Protein AF-A0A3D1TWM3-F1 (afdb_monomer_lite)

Sequence (270 aa):
NGNLTFADKCSVNGSAWVASSATLGSGLIAHDLTAGSVSPNPPGTHVGGTYTQGGSLPVVPQWTDLAYTPTDWLDSTGYPFEVKPLAGCALPNGTLGGTVLGKPVIMNALACTGGPTVTNNTTVKLTSDVVIFAQQFNWDVNSLVFQSATTAEHRVWFITPDYVADHTPSCQSTLASPNTQGNFTINNGFAIDAKISAFLYTPCAFDGKNGFTWHGQIYSGQYSYVENNPSFTFVPMGVAGADLGTGLSTSPIPYPKPGAVVSIRDLSGP

pLDDT: mean 85.2, std 16.83, range [31.64, 98.5]

Secondary structure (DSSP, 8-state):
---EE-SSS-EESS-EEEEEEEE-TT-EESS-EEEEEEESSS-GGGBSS-EEET-----PPPP------GGG-B-TTSPBPEEEE-GGGB--SEEES-SSTT--EEEEETT-TT--B--TTEEEEESS-EEEEES-EEE-SSEEEEEESSSS-EEEEEE----S-SSS------TTSTT----EEE-SEEEE-TTEEEEEEESS-EEE-SS-EEEEEEEESS--EE-SS-EEEE----BTTEETTTTEEPS--SS-PPPP----------

Foldseek 3Di:
DAEAADPEAAEAAAEDEGEAEYEQHNYAYCEEYEHCYYPPVVCPRRYNYYYHHPDDGQDFFQFAQFDPDQQLAAALVRHTAAEDEPPPLEADLEEDADPDQQGEYEHEAQVVLVHRDYEAPGEYAYRYEYEYEYLEAAAPHQAYEYYHPDLAAYEYEYDHGRPDRPSALDQQCDPVDPSHHDEHADAHHYEYDPSYAYEYDHSAEAEAEYEYEHEYDYDYRDDYDYYHHYHYHYDFWADGQAQSQHNDGDDRDNHIDGRPPSDDPDDDDD

Structure (mmCIF, N/CA/C/O backbone):
data_AF-A0A3D1TWM3-F1
#
_entry.id   AF-A0A3D1TWM3-F1
#
loop_
_atom_site.group_PDB
_atom_site.id
_atom_site.type_symbol
_atom_site.label_atom_id
_atom_site.label_alt_id
_atom_site.label_comp_id
_atom_site.label_asym_id
_atom_site.label_entity_id
_atom_site.label_seq_id
_atom_site.pdbx_PDB_ins_code
_atom_site.Cartn_x
_atom_site.Cartn_y
_atom_site.Cartn_z
_atom_site.occupancy
_atom_site.B_iso_or_equiv
_atom_site.auth_seq_id
_atom_site.auth_comp_id
_atom_site.auth_asym_id
_atom_site.auth_atom_id
_atom_site.pdbx_PDB_model_num
ATOM 1 N N . ASN A 1 1 ? 2.085 0.346 19.659 1.00 56.56 1 ASN A N 1
ATOM 2 C CA . ASN A 1 1 ? 0.870 0.557 20.484 1.00 56.56 1 ASN A CA 1
ATOM 3 C C . ASN A 1 1 ? 0.050 1.696 19.902 1.00 56.56 1 ASN A C 1
ATOM 5 O O . ASN A 1 1 ? 0.386 2.846 20.136 1.00 56.56 1 ASN A O 1
ATOM 9 N N . GLY A 1 2 ? -0.947 1.378 19.073 1.00 74.12 2 GLY A N 1
ATOM 10 C CA . GLY A 1 2 ? -1.746 2.372 18.346 1.00 74.12 2 GLY A CA 1
ATOM 11 C C . GLY A 1 2 ? -2.999 2.813 19.105 1.00 74.12 2 GLY A C 1
ATOM 12 O O . GLY A 1 2 ? -3.619 2.004 19.802 1.00 74.12 2 GLY A O 1
ATOM 13 N N . ASN A 1 3 ? -3.359 4.086 18.936 1.00 87.62 3 ASN A N 1
ATOM 14 C CA . ASN A 1 3 ? -4.654 4.649 19.316 1.00 87.62 3 ASN A CA 1
ATOM 15 C C . ASN A 1 3 ? -5.523 4.796 18.058 1.00 87.62 3 ASN A C 1
ATOM 17 O O . ASN A 1 3 ? -4.995 5.023 16.970 1.00 87.62 3 ASN A O 1
ATOM 21 N N . LEU A 1 4 ? -6.840 4.721 18.222 1.00 89.12 4 LEU A N 1
ATOM 22 C CA . LEU A 1 4 ? -7.821 5.087 17.203 1.00 89.12 4 LEU A CA 1
ATOM 23 C C . LEU A 1 4 ? -8.518 6.369 17.649 1.00 89.12 4 LEU A C 1
ATOM 25 O O . LEU A 1 4 ? -9.044 6.422 18.758 1.00 89.12 4 LEU A O 1
ATOM 29 N N . THR A 1 5 ? -8.573 7.372 16.779 1.00 91.25 5 THR A N 1
ATOM 30 C CA . THR A 1 5 ? -9.291 8.619 17.053 1.00 91.25 5 THR A CA 1
ATOM 31 C C . THR A 1 5 ? -10.167 8.973 15.866 1.00 91.25 5 THR A C 1
ATOM 33 O O . THR A 1 5 ? -9.670 9.181 14.763 1.00 91.25 5 THR A O 1
ATOM 36 N N . PHE A 1 6 ? -11.469 9.085 16.101 1.00 90.00 6 PHE A N 1
ATOM 37 C CA . PHE A 1 6 ? -12.392 9.717 15.171 1.00 90.00 6 PHE A CA 1
ATOM 38 C C . PHE A 1 6 ? -12.473 11.206 15.504 1.00 90.00 6 PHE A C 1
ATOM 40 O O . PHE A 1 6 ? -12.972 11.591 16.560 1.00 90.00 6 PHE A O 1
ATOM 47 N N . ALA A 1 7 ? -11.940 12.042 14.610 1.00 78.81 7 ALA A N 1
ATOM 48 C CA . ALA A 1 7 ? -11.967 13.495 14.770 1.00 78.81 7 ALA A CA 1
ATOM 49 C C . ALA A 1 7 ? -13.356 14.102 14.481 1.00 78.81 7 ALA A C 1
ATOM 51 O O . ALA A 1 7 ? -13.693 15.145 15.033 1.00 78.81 7 ALA A O 1
ATOM 52 N N . ASP A 1 8 ? -14.161 13.441 13.643 1.00 76.88 8 ASP A N 1
ATOM 53 C CA . ASP A 1 8 ? -15.529 13.838 13.282 1.00 76.88 8 ASP A CA 1
ATOM 54 C C . ASP A 1 8 ? -16.368 12.578 12.943 1.00 76.88 8 ASP A C 1
ATOM 56 O O . ASP A 1 8 ? -16.096 11.496 13.471 1.00 76.88 8 ASP A O 1
ATOM 60 N N . LYS A 1 9 ? -17.372 12.689 12.059 1.00 78.00 9 LYS A N 1
ATOM 61 C CA . LYS A 1 9 ? -18.259 11.613 11.581 1.00 78.00 9 LYS A CA 1
ATOM 62 C C . LYS A 1 9 ? -17.525 10.574 10.720 1.00 78.00 9 LYS A C 1
ATOM 64 O O . LYS A 1 9 ? -17.767 10.455 9.522 1.00 78.00 9 LYS A O 1
ATOM 69 N N . CYS A 1 10 ? -16.629 9.811 11.332 1.00 81.00 10 CYS A N 1
ATOM 70 C CA . CYS A 1 10 ? -16.013 8.638 10.722 1.00 81.00 10 CYS A CA 1
ATOM 71 C C . CYS A 1 10 ? -16.841 7.389 11.044 1.00 81.00 10 CYS A C 1
ATOM 73 O O . CYS A 1 10 ? -17.256 7.196 12.187 1.00 81.00 10 CYS A O 1
ATOM 75 N N . SER A 1 11 ? -17.077 6.530 10.054 1.00 85.12 11 SER A N 1
ATOM 76 C CA . SER A 1 11 ? -17.757 5.252 10.264 1.00 85.12 11 SER A CA 1
ATOM 77 C C . SER A 1 11 ? -16.886 4.092 9.806 1.00 85.12 11 SER A C 1
ATOM 79 O O . SER A 1 11 ? -16.513 4.015 8.635 1.00 85.12 11 SER A O 1
ATOM 81 N N . VAL A 1 12 ? -16.623 3.152 10.707 1.00 86.31 12 VAL A N 1
ATOM 82 C CA . VAL A 1 12 ? -16.051 1.846 10.382 1.00 86.31 12 VAL A CA 1
ATOM 83 C C . VAL A 1 12 ? -17.211 0.884 10.167 1.00 86.31 12 VAL A C 1
ATOM 85 O O . VAL A 1 12 ? -17.928 0.551 11.104 1.00 86.31 12 VAL A O 1
ATOM 88 N N . ASN A 1 13 ? -17.400 0.433 8.926 1.00 84.94 13 ASN A N 1
ATOM 89 C CA . ASN A 1 13 ? -18.467 -0.514 8.582 1.00 84.94 13 ASN A CA 1
ATOM 90 C C . ASN A 1 13 ? -18.177 -1.955 9.057 1.00 84.94 13 ASN A C 1
ATOM 92 O O . ASN A 1 13 ? -19.006 -2.834 8.887 1.00 84.94 13 ASN A O 1
ATOM 96 N N . GLY A 1 14 ? -16.985 -2.205 9.607 1.00 84.81 14 GLY A N 1
ATOM 97 C CA . GLY A 1 14 ? -16.540 -3.488 10.154 1.00 84.81 14 GLY A CA 1
ATOM 98 C C . GLY A 1 14 ? -16.375 -3.462 11.677 1.00 84.81 14 GLY A C 1
ATOM 99 O O . GLY A 1 14 ? -16.897 -2.580 12.362 1.00 84.81 14 GLY A O 1
ATOM 100 N N . SER A 1 15 ? -15.604 -4.420 12.191 1.00 87.31 15 SER A N 1
ATOM 101 C CA . SER A 1 15 ? -15.083 -4.409 13.564 1.00 87.31 15 SER A CA 1
ATOM 102 C C . SER A 1 15 ? -13.728 -3.692 13.631 1.00 87.31 15 SER A C 1
ATOM 104 O O . SER A 1 15 ? -13.019 -3.597 12.627 1.00 87.31 15 SER A O 1
ATOM 106 N N . ALA A 1 16 ? -13.342 -3.216 14.815 1.00 87.62 16 ALA A N 1
ATOM 107 C CA . ALA A 1 16 ? -12.046 -2.581 15.053 1.00 87.62 16 ALA A CA 1
ATOM 108 C C . ALA A 1 16 ? -11.324 -3.167 16.277 1.00 87.62 16 ALA A C 1
ATOM 110 O O . ALA A 1 16 ? -11.935 -3.458 17.307 1.00 87.62 16 ALA A O 1
ATOM 111 N N . TRP A 1 17 ? -9.996 -3.269 16.182 1.00 88.62 17 TRP A N 1
ATOM 112 C CA . TRP A 1 17 ? -9.110 -3.657 17.281 1.00 88.62 17 TRP A CA 1
ATOM 113 C C . TRP A 1 17 ? -8.066 -2.570 17.495 1.00 88.62 17 TRP A C 1
ATOM 115 O O . TRP A 1 17 ? -7.382 -2.162 16.558 1.00 88.62 17 TRP A O 1
ATOM 125 N N . VAL A 1 18 ? -7.942 -2.101 18.731 1.00 87.62 18 VAL A N 1
ATOM 126 C CA . VAL A 1 18 ? -7.100 -0.960 19.087 1.00 87.62 18 VAL A CA 1
ATOM 127 C C . VAL A 1 18 ? -6.269 -1.323 20.305 1.00 87.62 18 VAL A C 1
ATOM 129 O O . VAL A 1 18 ? -6.801 -1.691 21.345 1.00 87.62 18 VAL A O 1
ATOM 132 N N . ALA A 1 19 ? -4.945 -1.226 20.195 1.00 85.56 19 ALA A N 1
ATOM 133 C CA . ALA A 1 19 ? -4.077 -1.716 21.261 1.00 85.56 19 ALA A CA 1
ATOM 134 C C . ALA A 1 19 ? -4.174 -0.901 22.555 1.00 85.56 19 ALA A C 1
ATOM 136 O O . ALA A 1 19 ? -4.061 -1.447 23.649 1.00 85.56 19 ALA A O 1
ATOM 137 N N . SER A 1 20 ? -4.362 0.408 22.414 1.00 88.62 20 SER A N 1
ATOM 138 C CA . SER A 1 20 ? -4.402 1.353 23.523 1.00 88.62 20 SER A CA 1
ATOM 139 C C . SER A 1 20 ? -5.806 1.947 23.647 1.00 88.62 20 SER A C 1
ATOM 141 O O . SER A 1 20 ? -6.692 1.262 24.156 1.00 88.62 20 SER A O 1
ATOM 143 N N . SER A 1 21 ? -6.056 3.167 23.169 1.00 92.12 21 SER A N 1
ATOM 144 C CA . SER A 1 21 ? -7.345 3.840 23.357 1.00 92.12 21 SER A CA 1
ATOM 145 C C . SER A 1 21 ? -8.095 4.078 22.049 1.00 92.12 21 SER A C 1
ATOM 147 O O . SER A 1 21 ? -7.498 4.424 21.028 1.00 92.12 21 SER A O 1
ATOM 149 N N . ALA A 1 22 ? -9.419 3.924 22.096 1.00 93.19 22 ALA A N 1
ATOM 150 C CA . ALA A 1 22 ? -10.343 4.308 21.034 1.00 93.19 22 ALA A CA 1
ATOM 151 C C . ALA A 1 22 ? -11.149 5.550 21.453 1.00 93.19 22 ALA A C 1
ATOM 153 O O . ALA A 1 22 ? -11.969 5.488 22.365 1.00 93.19 22 ALA A O 1
ATOM 154 N N . THR A 1 23 ? -10.933 6.684 20.790 1.00 94.75 23 THR A N 1
ATOM 155 C CA . THR A 1 23 ? -11.709 7.918 20.987 1.00 94.75 23 THR A CA 1
ATOM 156 C C . THR A 1 23 ? -12.704 8.053 19.843 1.00 94.75 23 THR A C 1
ATOM 158 O O . THR A 1 23 ? -12.317 8.384 18.726 1.00 94.75 23 THR A O 1
ATOM 161 N N . LEU A 1 24 ? -13.976 7.756 20.106 1.00 92.44 24 LEU A N 1
ATOM 162 C CA . LEU A 1 24 ? -14.998 7.601 19.069 1.00 92.44 24 LEU A CA 1
ATOM 163 C C . LEU A 1 24 ? -15.667 8.920 18.669 1.00 92.44 24 LEU A C 1
ATOM 165 O O . LEU A 1 24 ? -16.210 8.992 17.575 1.00 92.44 24 LEU A O 1
ATOM 169 N N . GLY A 1 25 ? -15.616 9.966 19.500 1.00 87.88 25 GLY A N 1
ATOM 170 C CA . GLY A 1 25 ? -16.171 11.279 19.147 1.00 87.88 25 GLY A CA 1
ATOM 171 C C . GLY A 1 25 ? -17.625 11.186 18.662 1.00 87.88 25 GLY A C 1
ATOM 172 O O . GLY A 1 25 ? -18.483 10.693 19.385 1.00 87.88 25 GLY A O 1
ATOM 173 N N . SER A 1 26 ? -17.895 11.645 17.436 1.00 86.50 26 SER A N 1
ATOM 174 C CA . SER A 1 26 ? -19.186 11.505 16.735 1.00 86.50 26 SER A CA 1
ATOM 175 C C . SER A 1 26 ? -19.237 10.322 15.754 1.00 86.50 26 SER A C 1
ATOM 177 O O . SER A 1 26 ? -20.234 10.148 15.051 1.00 86.50 26 SER A O 1
ATOM 179 N N . GLY A 1 27 ? -18.173 9.525 15.681 1.00 89.81 27 GLY A N 1
ATOM 180 C CA . GLY A 1 27 ? -18.052 8.385 14.787 1.00 89.81 27 GLY A CA 1
ATOM 181 C C . GLY A 1 27 ? -18.714 7.107 15.305 1.00 89.81 27 GLY A C 1
ATOM 182 O O . GLY A 1 27 ? -19.225 7.043 16.427 1.00 89.81 27 GLY A O 1
ATOM 183 N N . LEU A 1 28 ? -18.710 6.087 14.448 1.00 91.62 28 LEU A N 1
ATOM 184 C CA . LEU A 1 28 ? -19.417 4.820 14.634 1.00 91.62 28 LEU A CA 1
ATOM 185 C C . LEU A 1 28 ? -18.544 3.639 14.201 1.00 91.62 28 LEU A C 1
ATOM 187 O O . LEU A 1 28 ? -17.909 3.679 13.151 1.00 91.62 28 LEU A O 1
ATOM 191 N N . ILE A 1 29 ? -18.579 2.555 14.965 1.00 92.75 29 ILE A N 1
ATOM 192 C CA . ILE A 1 29 ? -18.126 1.226 14.546 1.00 92.75 29 ILE A CA 1
ATOM 193 C C . ILE A 1 29 ? -19.377 0.360 14.426 1.00 92.75 29 ILE A C 1
ATOM 195 O O . ILE A 1 29 ? -20.085 0.172 15.411 1.00 92.75 29 ILE A O 1
ATOM 199 N N . ALA A 1 30 ? -19.688 -0.129 13.227 1.00 89.88 30 ALA A N 1
ATOM 200 C CA . ALA A 1 30 ? -20.937 -0.843 12.960 1.00 89.88 30 ALA A CA 1
ATOM 201 C C . ALA A 1 30 ? -21.023 -2.192 13.696 1.00 89.88 30 ALA A C 1
ATOM 203 O O . ALA A 1 30 ? -22.115 -2.611 14.074 1.00 89.88 30 ALA A O 1
ATOM 204 N N . HIS A 1 31 ? -19.879 -2.844 13.924 1.00 90.69 31 HIS A N 1
ATOM 205 C CA . HIS A 1 31 ? -19.785 -4.139 14.598 1.00 90.69 31 HIS A CA 1
ATOM 206 C C . HIS A 1 31 ? -19.010 -4.025 15.922 1.00 90.69 31 HIS A C 1
ATOM 208 O O . HIS A 1 31 ? -19.310 -3.149 16.732 1.00 90.69 31 HIS A O 1
ATOM 214 N N . ASP A 1 32 ? -18.050 -4.916 16.175 1.00 91.25 32 ASP A N 1
ATOM 215 C CA . ASP A 1 32 ? -17.381 -5.037 17.469 1.00 91.25 32 ASP A CA 1
ATOM 216 C C . ASP A 1 32 ? -16.191 -4.081 17.610 1.00 91.25 32 ASP A C 1
ATOM 218 O O . ASP A 1 32 ? -15.475 -3.789 16.649 1.00 91.25 32 ASP A O 1
ATOM 222 N N . LEU A 1 33 ? -15.924 -3.651 18.843 1.00 90.81 33 LEU A N 1
ATOM 223 C CA . LEU A 1 33 ? -14.719 -2.911 19.214 1.00 90.81 33 LEU A CA 1
ATOM 224 C C . LEU A 1 33 ? -13.967 -3.666 20.310 1.00 90.81 33 LEU A C 1
ATOM 226 O O . LEU A 1 33 ? -14.496 -3.891 21.395 1.00 90.81 33 LEU A O 1
ATOM 230 N N . THR A 1 34 ? -12.694 -3.971 20.081 1.00 91.81 34 THR A N 1
ATOM 231 C CA . THR A 1 34 ? -11.769 -4.375 21.149 1.00 91.81 34 THR A CA 1
ATOM 232 C C . THR A 1 34 ? -10.747 -3.269 21.373 1.00 91.81 34 THR A C 1
ATOM 234 O O . THR A 1 34 ? -10.015 -2.927 20.446 1.00 91.81 34 THR A O 1
ATOM 237 N N . ALA A 1 35 ? -10.674 -2.710 22.582 1.00 91.44 35 ALA A N 1
ATOM 238 C CA . ALA A 1 35 ? -9.697 -1.670 22.912 1.00 91.44 35 ALA A CA 1
ATOM 239 C C . ALA A 1 35 ? -9.190 -1.775 24.356 1.00 91.44 35 ALA A C 1
ATOM 241 O O . ALA A 1 35 ? -9.877 -2.315 25.219 1.00 91.44 35 ALA A O 1
ATOM 242 N N . GLY A 1 36 ? -8.000 -1.245 24.651 1.00 89.88 36 GLY A N 1
ATOM 243 C CA . GLY A 1 36 ? -7.520 -1.110 26.035 1.00 89.88 36 GLY A CA 1
ATOM 244 C C . GLY A 1 36 ? -8.374 -0.131 26.854 1.00 89.88 36 GLY A C 1
ATOM 245 O O . GLY A 1 36 ? -8.656 -0.359 28.034 1.00 89.88 36 GLY A O 1
ATOM 246 N N . SER A 1 37 ? -8.850 0.932 26.208 1.00 92.81 37 SER A N 1
ATOM 247 C CA . SER A 1 37 ? -9.869 1.846 26.727 1.00 92.81 37 SER A CA 1
ATOM 248 C C . SER A 1 37 ? -10.691 2.465 25.593 1.00 92.81 37 SER A C 1
ATOM 250 O O . SER A 1 37 ? -10.270 2.473 24.435 1.00 92.81 37 SER A O 1
ATOM 252 N N . VAL A 1 38 ? -11.866 3.002 25.923 1.00 94.62 38 VAL A N 1
ATOM 253 C CA . VAL A 1 38 ? -12.747 3.691 24.973 1.00 94.62 38 VAL A CA 1
ATOM 254 C C . VAL A 1 38 ? -13.238 5.017 25.553 1.00 94.62 38 VAL A C 1
ATOM 256 O O . VAL A 1 38 ? -13.381 5.146 26.768 1.00 94.62 38 VAL A O 1
ATOM 259 N N . SER A 1 39 ? -13.471 6.009 24.698 1.00 93.75 39 SER A N 1
ATOM 260 C CA . SER A 1 39 ? -14.113 7.277 25.042 1.00 93.75 39 SER A CA 1
ATOM 261 C C . SER A 1 39 ? -15.153 7.634 23.970 1.00 93.75 39 SER A C 1
ATOM 263 O O . SER A 1 39 ? -14.772 7.738 22.800 1.00 93.75 39 SER A O 1
ATOM 265 N N . PRO A 1 40 ? -16.439 7.829 24.324 1.00 92.31 40 PRO A N 1
ATOM 266 C CA . PRO A 1 40 ? -17.003 7.741 25.676 1.00 92.31 40 PRO A CA 1
ATOM 267 C C . PRO A 1 40 ? -17.007 6.304 26.236 1.00 92.31 40 PRO A C 1
ATOM 269 O O . PRO A 1 40 ? -16.972 5.336 25.482 1.00 92.31 40 PRO A O 1
ATOM 272 N N . ASN A 1 41 ? -17.040 6.170 27.568 1.00 90.31 41 ASN A N 1
ATOM 273 C CA . ASN A 1 41 ? -17.168 4.889 28.272 1.00 90.31 41 ASN A CA 1
ATOM 274 C C . ASN A 1 41 ? -18.399 4.923 29.203 1.00 90.31 41 ASN A C 1
ATOM 276 O O . ASN A 1 41 ? -18.393 5.720 30.145 1.00 90.31 41 ASN A O 1
ATOM 280 N N . PRO A 1 42 ? -19.435 4.089 28.987 1.00 90.12 42 PRO A N 1
ATOM 281 C CA . PRO A 1 42 ? -19.549 3.077 27.932 1.00 90.12 42 PRO A CA 1
ATOM 282 C C . PRO A 1 42 ? -19.685 3.701 26.529 1.00 90.12 42 PRO A C 1
ATOM 284 O O . PRO A 1 42 ? -20.170 4.827 26.412 1.00 90.12 42 PRO A O 1
ATOM 287 N N . PRO A 1 43 ? -19.306 2.977 25.458 1.00 92.62 43 PRO A N 1
ATOM 288 C CA . PRO A 1 43 ? -19.350 3.509 24.094 1.00 92.62 43 PRO A CA 1
ATOM 289 C C . PRO A 1 43 ? -20.769 3.728 23.557 1.00 92.62 43 PRO A C 1
ATOM 291 O O . PRO A 1 43 ? -20.936 4.415 22.556 1.00 92.62 43 PRO A O 1
ATOM 294 N N . GLY A 1 44 ? -21.803 3.182 24.205 1.00 91.44 44 GLY A N 1
ATOM 295 C CA . GLY A 1 44 ? -23.197 3.415 23.823 1.00 91.44 44 GLY A CA 1
ATOM 296 C C . GLY A 1 44 ? -23.459 3.098 22.348 1.00 91.44 44 GLY A C 1
ATOM 297 O O . GLY A 1 44 ? -23.040 2.061 21.849 1.00 91.44 44 GLY A O 1
ATOM 298 N N . THR A 1 45 ? -24.120 4.015 21.641 1.00 92.06 45 THR A N 1
ATOM 299 C CA . THR A 1 45 ? -24.467 3.870 20.216 1.00 92.06 45 THR A CA 1
ATOM 300 C C . THR A 1 45 ? -23.291 4.059 19.257 1.00 92.06 45 THR A C 1
ATOM 302 O O . THR A 1 45 ? -23.489 3.974 18.051 1.00 92.06 45 THR A O 1
ATOM 305 N N . HIS A 1 46 ? -22.083 4.343 19.753 1.00 93.00 46 HIS A N 1
ATOM 306 C CA . HIS A 1 46 ? -20.888 4.471 18.913 1.00 93.00 46 HIS A CA 1
ATOM 307 C C . HIS A 1 46 ? -20.304 3.115 18.493 1.00 93.00 46 HIS A C 1
ATOM 309 O O . HIS A 1 46 ? -19.444 3.069 17.616 1.00 93.00 46 HIS A O 1
ATOM 315 N N . VAL A 1 47 ? -20.759 2.016 19.100 1.00 94.44 47 VAL A N 1
ATOM 316 C CA . VAL A 1 47 ? -20.396 0.640 18.742 1.00 94.44 47 VAL A CA 1
ATOM 317 C C . VAL A 1 47 ? -21.695 -0.142 18.560 1.00 94.44 47 VAL A C 1
ATOM 319 O O . VAL A 1 47 ? -22.484 -0.244 19.495 1.00 94.44 47 VAL A O 1
ATOM 322 N N . GLY A 1 48 ? -21.948 -0.646 17.352 1.00 90.94 48 GLY A N 1
ATOM 323 C CA . GLY A 1 48 ? -23.169 -1.391 17.028 1.00 90.94 48 GLY A CA 1
ATOM 324 C C . GLY A 1 48 ? -23.166 -2.828 17.557 1.00 90.94 48 GLY A C 1
ATOM 325 O O . GLY A 1 48 ? -24.234 -3.393 17.791 1.00 90.94 48 GLY A O 1
ATOM 326 N N . GLY A 1 49 ? -21.978 -3.403 17.764 1.00 91.56 49 GLY A N 1
ATOM 327 C CA . GLY A 1 49 ? -21.761 -4.719 18.360 1.00 91.56 49 GLY A CA 1
ATOM 328 C C . GLY A 1 49 ? -21.264 -4.654 19.806 1.00 91.56 49 GLY A C 1
ATOM 329 O O . GLY A 1 49 ? -21.708 -3.841 20.618 1.00 91.56 49 GLY A O 1
ATOM 330 N N . THR A 1 50 ? -20.327 -5.536 20.145 1.00 91.50 50 THR A N 1
ATOM 331 C CA . THR A 1 50 ? -19.787 -5.681 21.501 1.00 91.50 50 THR A CA 1
ATOM 332 C C . THR A 1 50 ? -18.520 -4.855 21.689 1.00 91.50 50 THR A C 1
ATOM 334 O O . THR A 1 50 ? -17.582 -4.934 20.895 1.00 91.50 50 THR A O 1
ATOM 337 N N . TYR A 1 51 ? -18.445 -4.115 22.798 1.00 92.12 51 TYR A N 1
ATOM 338 C CA . TYR A 1 51 ? -17.187 -3.551 23.283 1.00 92.12 51 TYR A CA 1
ATOM 339 C C . TYR A 1 51 ? -16.492 -4.514 24.252 1.00 92.12 51 TYR A C 1
ATOM 341 O O . TYR A 1 51 ? -17.044 -4.860 25.296 1.00 92.12 51 TYR A O 1
ATOM 349 N N . THR A 1 52 ? -15.261 -4.907 23.923 1.00 91.75 52 THR A N 1
ATOM 350 C CA . THR A 1 52 ? -14.390 -5.723 24.778 1.00 91.75 52 THR A CA 1
ATOM 351 C C . THR A 1 52 ? -13.199 -4.898 25.255 1.00 91.75 52 THR A C 1
ATOM 353 O O . THR A 1 52 ? -12.343 -4.504 24.458 1.00 91.75 52 THR A O 1
ATOM 356 N N . GLN A 1 53 ? -13.110 -4.666 26.566 1.00 91.62 53 GLN A N 1
ATOM 357 C CA . GLN A 1 53 ? -11.9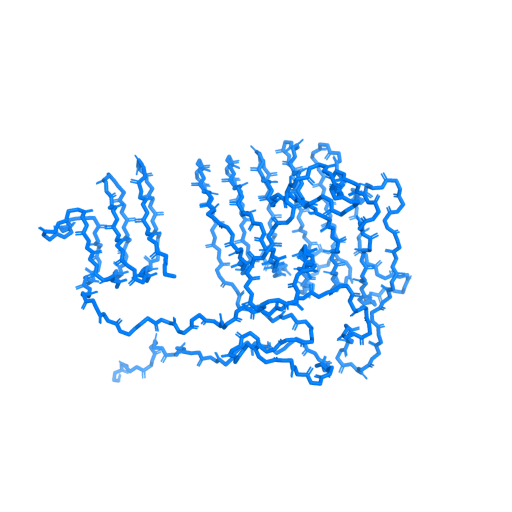57 -3.996 27.163 1.00 91.62 53 GLN A CA 1
ATOM 358 C C . GLN A 1 53 ? -10.793 -4.976 27.365 1.00 91.62 53 GLN A C 1
ATOM 360 O O . GLN A 1 53 ? -10.966 -6.019 27.991 1.00 91.62 53 GLN A O 1
ATOM 365 N N . GLY A 1 54 ? -9.599 -4.632 26.876 1.00 80.31 54 GLY A N 1
ATOM 366 C CA . GLY A 1 54 ? -8.371 -5.395 27.141 1.00 80.31 54 GLY A CA 1
ATOM 367 C C . GLY A 1 54 ? -8.341 -6.809 26.541 1.00 80.31 54 GLY A C 1
ATOM 368 O O . GLY A 1 54 ? -7.654 -7.678 27.071 1.00 80.31 54 GLY A O 1
ATOM 369 N N . GLY A 1 55 ? -9.094 -7.053 25.462 1.00 71.75 55 GLY A N 1
ATOM 370 C CA . GLY A 1 55 ? -9.120 -8.343 24.766 1.00 71.75 55 GLY A CA 1
ATOM 371 C C . GLY A 1 55 ? -7.812 -8.681 24.037 1.00 71.75 55 GLY A C 1
ATOM 372 O O . GLY A 1 55 ? -6.956 -7.822 23.822 1.00 71.75 55 GLY A O 1
ATOM 373 N N . SER A 1 56 ? -7.666 -9.944 23.621 1.00 68.50 56 SER A N 1
ATOM 374 C CA . SER A 1 56 ? -6.532 -10.379 22.800 1.00 68.50 56 SER A CA 1
ATOM 375 C C . SER A 1 56 ? -6.552 -9.654 21.455 1.00 68.50 56 SER A C 1
ATOM 377 O O . SER A 1 56 ? -7.471 -9.842 20.655 1.00 68.50 56 SER A O 1
ATOM 379 N N . LEU A 1 57 ? -5.539 -8.832 21.211 1.00 67.75 57 LEU A N 1
ATOM 380 C CA . LEU A 1 57 ? -5.369 -8.138 19.943 1.00 67.75 57 LEU A CA 1
ATOM 381 C C . LEU A 1 57 ? -4.836 -9.113 18.886 1.00 67.75 57 LEU A C 1
ATOM 383 O O . LEU A 1 57 ? -4.063 -10.012 19.234 1.00 67.75 57 LEU A O 1
ATOM 387 N N . PRO A 1 58 ? -5.186 -8.927 17.602 1.00 66.94 58 PRO A N 1
ATOM 388 C CA . PRO A 1 58 ? -4.460 -9.565 16.516 1.00 66.94 58 PRO A CA 1
ATOM 389 C C . PRO A 1 58 ? -2.963 -9.276 16.663 1.00 66.94 58 PRO A C 1
ATOM 391 O O . PRO A 1 58 ? -2.570 -8.135 16.920 1.00 66.94 58 PRO A O 1
ATOM 394 N N . VAL A 1 59 ? -2.133 -10.310 16.529 1.00 69.62 59 VAL A N 1
ATOM 395 C CA . VAL A 1 59 ? -0.679 -10.146 16.592 1.00 69.62 59 VAL A CA 1
ATOM 396 C C . VAL A 1 59 ? -0.254 -9.313 15.389 1.00 69.62 59 VAL A C 1
ATOM 398 O O . VAL A 1 59 ? -0.371 -9.757 14.248 1.00 69.62 59 VAL A O 1
ATOM 401 N N . VAL A 1 60 ? 0.216 -8.095 15.654 1.00 70.56 60 VAL A N 1
ATOM 402 C CA . VAL A 1 60 ? 0.895 -7.292 14.642 1.00 70.56 60 VAL A CA 1
ATOM 403 C C . VAL A 1 60 ? 2.332 -7.808 14.554 1.00 70.56 60 VAL A C 1
ATOM 405 O O . VAL A 1 60 ? 2.989 -7.929 15.594 1.00 70.56 60 VAL A O 1
ATOM 408 N N . PRO A 1 61 ? 2.826 -8.125 13.352 1.00 71.88 61 PRO A N 1
ATOM 409 C CA . PRO A 1 61 ? 4.198 -8.581 13.162 1.00 71.88 61 PRO A CA 1
ATOM 410 C C . PRO A 1 61 ? 5.191 -7.534 13.663 1.00 71.88 61 PRO A C 1
ATOM 412 O O . PRO A 1 61 ? 4.899 -6.334 13.625 1.00 71.88 61 PRO A O 1
ATOM 415 N N . GLN A 1 62 ? 6.361 -7.983 14.121 1.00 80.75 62 GLN A N 1
ATOM 416 C CA . GLN A 1 62 ? 7.465 -7.061 14.385 1.00 80.75 62 GLN A CA 1
ATOM 417 C C . GLN A 1 62 ? 7.905 -6.402 13.074 1.00 80.75 62 GLN A C 1
ATOM 419 O O . GLN A 1 62 ? 7.796 -7.008 12.005 1.00 80.75 62 GLN A O 1
ATOM 424 N N . TRP A 1 63 ? 8.393 -5.167 13.178 1.00 85.50 63 TRP A N 1
ATOM 425 C CA . TRP A 1 63 ? 8.943 -4.454 12.033 1.00 85.50 63 TRP A CA 1
ATOM 426 C C . TRP A 1 63 ? 10.157 -5.203 11.475 1.00 85.50 63 TRP A C 1
ATOM 428 O O . TRP A 1 63 ? 10.916 -5.820 12.224 1.00 85.50 63 TRP A O 1
ATOM 438 N N . THR A 1 64 ? 10.336 -5.159 10.158 1.00 86.81 64 THR A N 1
ATOM 439 C CA . THR A 1 64 ? 11.499 -5.745 9.486 1.00 86.81 64 THR A CA 1
ATOM 440 C C . THR A 1 64 ? 12.177 -4.690 8.623 1.00 86.81 64 THR A C 1
ATOM 442 O O . THR A 1 64 ? 11.526 -3.994 7.848 1.00 86.81 64 THR A O 1
ATOM 445 N N . ASP A 1 65 ? 13.496 -4.585 8.705 1.00 87.69 65 ASP A N 1
ATOM 446 C CA . ASP A 1 65 ? 14.230 -3.589 7.925 1.00 87.69 65 ASP A CA 1
ATOM 447 C C . ASP A 1 65 ? 14.297 -4.036 6.460 1.00 87.69 65 ASP A C 1
ATOM 449 O O . ASP A 1 65 ? 15.137 -4.844 6.055 1.00 87.69 65 ASP A O 1
ATOM 453 N N . LEU A 1 66 ? 13.340 -3.568 5.659 1.00 88.19 66 LEU A N 1
ATOM 454 C CA . LEU A 1 66 ? 13.193 -3.996 4.276 1.00 88.19 66 LEU A CA 1
ATOM 455 C C . LEU A 1 66 ? 14.030 -3.105 3.353 1.00 88.19 66 LEU A C 1
ATOM 457 O O . LEU A 1 66 ? 13.636 -1.989 3.020 1.00 88.19 66 LEU A O 1
ATOM 461 N N . ALA A 1 67 ? 15.176 -3.611 2.904 1.00 89.44 67 ALA A N 1
ATOM 462 C CA . ALA A 1 67 ? 16.029 -2.935 1.930 1.00 89.44 67 ALA A CA 1
ATOM 463 C C . ALA A 1 67 ? 15.577 -3.175 0.472 1.00 89.44 67 ALA A C 1
ATOM 465 O O . ALA A 1 67 ? 14.707 -3.996 0.172 1.00 89.44 67 ALA A O 1
ATOM 466 N N . TYR A 1 68 ? 16.207 -2.473 -0.475 1.00 93.12 68 TYR A N 1
ATOM 467 C CA . TYR A 1 68 ? 16.080 -2.795 -1.898 1.00 93.12 68 TYR A CA 1
ATOM 468 C C . TYR A 1 68 ? 16.927 -4.025 -2.245 1.00 93.12 68 TYR A C 1
ATOM 470 O O . TYR A 1 68 ? 18.101 -3.905 -2.600 1.00 93.12 68 TYR A O 1
ATOM 478 N N . THR A 1 69 ? 16.303 -5.201 -2.178 1.00 92.06 69 THR A N 1
ATOM 479 C CA . THR A 1 69 ? 16.940 -6.491 -2.479 1.00 92.06 69 THR A CA 1
ATOM 480 C C . THR A 1 69 ? 16.176 -7.218 -3.594 1.00 92.06 69 THR A C 1
ATOM 482 O O . THR A 1 69 ? 15.341 -8.080 -3.328 1.00 92.06 69 THR A O 1
ATOM 485 N N . PRO A 1 70 ? 16.416 -6.887 -4.881 1.00 90.88 70 PRO A N 1
ATOM 486 C CA . PRO A 1 70 ? 15.684 -7.478 -6.007 1.00 90.88 70 PRO A CA 1
ATOM 487 C C . PRO A 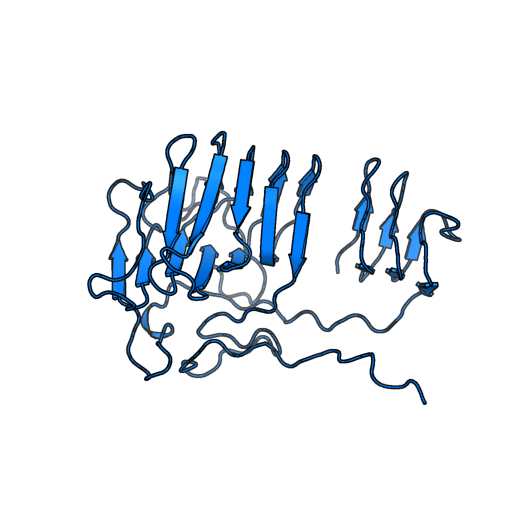1 70 ? 15.722 -9.003 -6.077 1.00 90.88 70 PRO A C 1
ATOM 489 O O . PRO A 1 70 ? 14.791 -9.616 -6.585 1.00 90.88 70 PRO A O 1
ATOM 492 N N . THR A 1 71 ? 16.795 -9.614 -5.575 1.00 89.81 71 THR A N 1
ATOM 493 C CA . THR A 1 71 ? 16.996 -11.068 -5.588 1.00 89.81 71 THR A CA 1
ATOM 494 C C . THR A 1 71 ? 16.002 -11.832 -4.721 1.00 89.81 71 THR A C 1
ATOM 496 O O . THR A 1 71 ? 15.831 -13.028 -4.932 1.00 89.81 71 THR A O 1
ATOM 499 N N . ASP A 1 72 ? 15.337 -11.161 -3.781 1.00 88.50 72 ASP A N 1
ATOM 500 C CA . ASP A 1 72 ? 14.342 -11.795 -2.913 1.00 88.50 72 ASP A CA 1
ATOM 501 C C . ASP A 1 72 ? 13.000 -11.991 -3.631 1.00 88.50 72 ASP A C 1
ATOM 503 O O . ASP A 1 72 ? 12.185 -12.819 -3.225 1.00 88.50 72 ASP A O 1
ATOM 507 N N . TRP A 1 73 ? 12.774 -11.254 -4.722 1.00 88.94 73 TRP A N 1
ATOM 508 C CA . TRP A 1 73 ? 11.534 -11.269 -5.489 1.00 88.94 73 TRP A CA 1
ATOM 509 C C . TRP A 1 73 ? 11.584 -12.330 -6.578 1.00 88.94 73 TRP A C 1
ATOM 511 O O . TRP A 1 73 ? 12.083 -12.100 -7.684 1.00 88.94 73 TRP A O 1
ATOM 521 N N . LEU A 1 74 ? 11.036 -13.494 -6.250 1.00 87.75 74 LEU A N 1
ATOM 522 C CA . LEU A 1 74 ? 10.929 -14.636 -7.146 1.00 87.75 74 LEU A CA 1
ATOM 523 C C . LEU A 1 74 ? 9.463 -14.897 -7.504 1.00 87.75 74 LEU A C 1
ATOM 525 O O . LEU A 1 74 ? 8.563 -14.735 -6.677 1.00 87.75 74 LEU A O 1
ATOM 529 N N . ASP A 1 75 ? 9.216 -15.294 -8.749 1.00 84.25 75 ASP A N 1
ATOM 530 C CA . ASP A 1 75 ? 7.916 -15.800 -9.175 1.00 84.25 75 ASP A CA 1
ATOM 531 C C . ASP A 1 75 ? 7.657 -17.207 -8.620 1.00 84.25 75 ASP A C 1
ATOM 533 O O . ASP A 1 75 ? 8.547 -17.846 -8.062 1.00 84.25 75 ASP A O 1
ATOM 537 N N . SER A 1 76 ? 6.440 -17.721 -8.825 1.00 79.38 76 SER A N 1
ATOM 538 C CA . SER A 1 76 ? 6.014 -19.045 -8.343 1.00 79.38 76 SER A CA 1
ATOM 539 C C . SER A 1 76 ? 6.872 -20.220 -8.825 1.00 79.38 76 SER A C 1
ATOM 541 O O . SER A 1 76 ? 6.737 -21.327 -8.307 1.00 79.38 76 SER A O 1
ATOM 543 N N . THR A 1 77 ? 7.705 -20.014 -9.844 1.00 83.50 77 THR A N 1
ATOM 544 C CA . THR A 1 77 ? 8.618 -21.023 -10.393 1.00 83.50 77 THR A CA 1
ATOM 545 C C . THR A 1 77 ? 10.058 -20.848 -9.905 1.00 83.50 77 THR A C 1
ATOM 547 O O . THR A 1 77 ? 10.921 -21.656 -10.240 1.00 83.50 77 THR A O 1
ATOM 550 N N . GLY A 1 78 ? 10.316 -19.832 -9.075 1.00 83.00 78 GLY A N 1
ATOM 551 C CA . GLY A 1 78 ? 11.627 -19.514 -8.518 1.00 83.00 78 GLY A CA 1
ATOM 552 C C . GLY A 1 78 ? 12.485 -18.609 -9.404 1.00 83.00 78 GLY A C 1
ATOM 553 O O . GLY A 1 78 ? 13.655 -18.406 -9.081 1.00 83.00 78 GLY A O 1
ATOM 554 N N . TYR A 1 79 ? 11.954 -18.060 -10.504 1.00 88.25 79 TYR A N 1
ATOM 555 C CA . TYR A 1 79 ? 12.699 -17.116 -11.341 1.00 88.25 79 TYR A CA 1
ATOM 556 C C . TYR A 1 79 ? 12.581 -15.684 -10.812 1.00 88.25 79 TYR A C 1
ATOM 558 O O . TYR A 1 79 ? 11.517 -15.287 -10.338 1.00 88.25 79 TYR A O 1
ATOM 566 N N . PRO A 1 80 ? 13.646 -14.871 -10.912 1.00 93.38 80 PRO A N 1
ATOM 567 C CA . PRO A 1 80 ? 13.616 -13.502 -10.427 1.00 93.38 80 PRO A CA 1
ATOM 568 C C . PRO A 1 80 ? 12.671 -12.626 -11.247 1.00 93.38 80 PRO A C 1
ATOM 570 O O . PRO A 1 80 ? 12.579 -12.744 -12.478 1.00 93.38 80 PRO A O 1
ATOM 573 N N . PHE A 1 81 ? 12.030 -11.687 -10.555 1.00 95.56 81 PHE A N 1
ATOM 574 C CA . PHE A 1 81 ? 11.272 -10.614 -11.184 1.00 95.56 81 PHE A CA 1
ATOM 575 C C . PHE A 1 81 ? 12.190 -9.812 -12.115 1.00 95.56 81 PHE A C 1
ATOM 577 O O . PHE A 1 81 ? 13.384 -9.628 -11.865 1.00 95.56 81 PHE A O 1
ATOM 584 N N . GLU A 1 82 ? 11.636 -9.312 -13.216 1.00 97.69 82 GLU A N 1
ATOM 585 C CA . GLU A 1 82 ? 12.381 -8.422 -14.102 1.00 97.69 82 GLU A CA 1
ATOM 586 C C . GLU A 1 82 ? 12.604 -7.067 -13.426 1.00 97.69 82 GLU A C 1
ATOM 588 O O . GLU A 1 82 ? 11.654 -6.450 -12.966 1.00 97.69 82 GLU A O 1
ATOM 593 N N . VAL A 1 83 ? 13.835 -6.562 -13.388 1.00 97.75 83 VAL A N 1
ATOM 594 C CA . VAL A 1 83 ? 14.123 -5.243 -12.805 1.00 97.75 83 VAL A CA 1
ATOM 595 C C . VAL A 1 83 ? 14.133 -4.183 -13.901 1.00 97.75 83 VAL A C 1
ATOM 597 O O . VAL A 1 83 ? 14.916 -4.277 -14.846 1.00 97.75 83 VAL A O 1
ATOM 600 N N . LYS A 1 84 ? 13.305 -3.145 -13.757 1.00 97.06 84 LYS A N 1
ATOM 601 C CA . LYS A 1 84 ? 13.253 -1.991 -14.661 1.00 97.06 84 LYS A CA 1
ATOM 602 C C . LYS A 1 84 ? 13.446 -0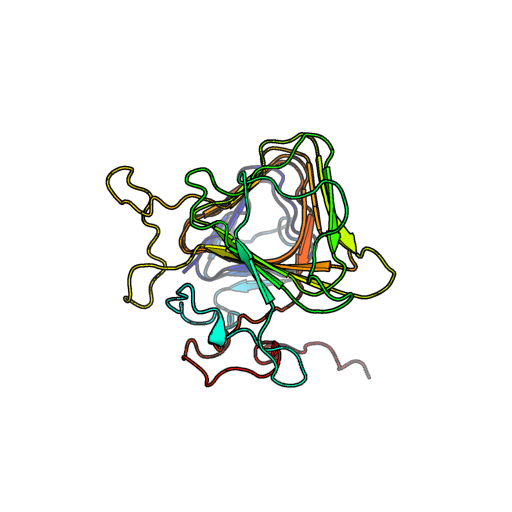.684 -13.887 1.00 97.06 84 LYS A C 1
ATOM 604 O O . LYS A 1 84 ? 12.672 -0.414 -12.967 1.00 97.06 84 LYS A O 1
ATOM 609 N N . PRO A 1 85 ? 14.426 0.165 -14.245 1.00 96.44 85 PRO A N 1
ATOM 610 C CA . PRO A 1 85 ? 14.473 1.522 -13.716 1.00 96.44 85 PRO A CA 1
ATOM 611 C C . PRO A 1 85 ? 13.273 2.325 -14.233 1.00 96.44 85 PRO A C 1
ATOM 613 O O . PRO A 1 85 ? 12.916 2.231 -15.411 1.00 96.44 85 PRO A O 1
ATOM 616 N N . LEU A 1 86 ? 12.657 3.137 -13.373 1.00 95.69 86 LEU A N 1
ATOM 617 C CA . LEU A 1 86 ? 11.570 4.026 -13.780 1.00 95.69 86 LEU A CA 1
ATOM 618 C C . LEU A 1 86 ? 12.138 5.288 -14.445 1.00 95.69 86 LEU A C 1
ATOM 620 O O . LEU A 1 86 ? 12.366 6.313 -13.802 1.00 95.69 86 LEU A O 1
ATOM 624 N N . ALA A 1 87 ? 12.385 5.204 -15.751 1.00 88.81 87 ALA A N 1
ATOM 625 C CA . ALA A 1 87 ? 12.886 6.330 -16.534 1.00 88.81 87 ALA A CA 1
ATOM 626 C C . ALA A 1 87 ? 11.906 7.518 -16.506 1.00 88.81 87 ALA A C 1
ATOM 628 O O . ALA A 1 87 ? 10.697 7.345 -16.651 1.00 88.81 87 ALA A O 1
ATOM 629 N N . GLY A 1 88 ? 12.431 8.731 -16.305 1.00 92.62 88 GLY A N 1
ATOM 630 C CA . GLY A 1 88 ? 11.628 9.959 -16.251 1.00 92.62 88 GLY A CA 1
ATOM 631 C C . GLY A 1 88 ? 10.679 10.054 -15.052 1.00 92.62 88 GLY A C 1
ATOM 632 O O . GLY A 1 88 ? 9.903 11.001 -14.983 1.00 92.62 88 GLY A O 1
ATOM 633 N N . CYS A 1 89 ? 10.735 9.098 -14.118 1.00 96.25 89 CYS A N 1
ATOM 634 C CA . CYS A 1 89 ? 9.914 9.068 -12.912 1.00 96.25 89 CYS A CA 1
ATOM 635 C C . CYS A 1 89 ? 8.405 9.089 -13.164 1.00 96.25 89 CYS A C 1
ATOM 637 O O . CYS A 1 89 ? 7.661 9.487 -12.278 1.00 96.25 89 CYS A O 1
ATOM 639 N N . ALA A 1 90 ? 7.937 8.660 -14.336 1.00 96.81 90 ALA A N 1
ATOM 640 C CA . ALA A 1 90 ? 6.521 8.660 -14.690 1.00 96.81 90 ALA A CA 1
ATOM 641 C C . ALA A 1 90 ? 6.009 7.227 -14.872 1.00 96.81 90 ALA A C 1
ATOM 643 O O . ALA A 1 90 ? 6.548 6.464 -15.676 1.00 96.81 90 ALA A O 1
ATOM 644 N N . LEU A 1 91 ? 4.959 6.858 -14.138 1.00 96.88 91 LEU A N 1
ATOM 645 C CA . LEU A 1 91 ? 4.225 5.621 -14.392 1.00 96.88 91 LEU A CA 1
ATOM 646 C C . LEU A 1 91 ? 3.377 5.764 -15.668 1.00 96.88 91 LEU A C 1
ATOM 648 O O . LEU A 1 91 ? 2.913 6.862 -15.991 1.00 96.88 91 LEU A O 1
ATOM 652 N N . PRO A 1 92 ? 3.153 4.664 -16.407 1.00 95.69 92 PRO A N 1
ATOM 653 C CA . PRO A 1 92 ? 2.409 4.717 -17.656 1.00 95.69 92 PRO A CA 1
ATOM 654 C C . PRO A 1 92 ? 0.913 4.947 -17.416 1.00 95.69 92 PRO A C 1
ATOM 656 O O . PRO A 1 92 ? 0.316 4.341 -16.530 1.00 95.69 92 PRO A O 1
ATOM 659 N N . ASN A 1 93 ? 0.279 5.730 -18.290 1.00 96.81 93 ASN A N 1
ATOM 660 C CA . ASN A 1 93 ? -1.170 5.672 -18.478 1.00 96.81 93 ASN A CA 1
ATOM 661 C C . ASN A 1 93 ? -1.488 4.587 -19.512 1.00 96.81 93 ASN A C 1
ATOM 663 O O . ASN A 1 93 ? -1.455 4.825 -20.719 1.00 96.81 93 ASN A O 1
ATOM 667 N N . GLY A 1 94 ? -1.679 3.360 -19.036 1.00 96.38 94 GLY A N 1
ATOM 668 C CA . GLY A 1 94 ? -1.702 2.164 -19.866 1.00 96.38 94 GLY A CA 1
ATOM 669 C C . GLY A 1 94 ? -1.120 0.966 -19.129 1.00 96.38 94 GLY A C 1
ATOM 670 O O . GLY A 1 94 ? -1.302 0.819 -17.927 1.00 96.38 94 GLY A O 1
ATOM 671 N N . THR A 1 95 ? -0.447 0.076 -19.851 1.00 96.81 95 THR A N 1
ATOM 672 C CA . THR A 1 95 ? 0.035 -1.191 -19.291 1.00 96.81 95 THR A CA 1
ATOM 673 C C . THR A 1 95 ? 1.315 -1.039 -18.476 1.00 96.81 95 THR A C 1
ATOM 675 O O . THR A 1 95 ? 2.246 -0.359 -18.906 1.00 96.81 95 THR A O 1
ATOM 678 N N . LEU A 1 96 ? 1.396 -1.763 -17.361 1.00 97.12 96 LEU A N 1
ATOM 679 C CA . LEU A 1 96 ? 2.600 -1.926 -16.549 1.00 97.12 96 LEU A CA 1
ATOM 680 C C . LEU A 1 96 ? 2.872 -3.421 -16.318 1.00 97.12 96 LEU A C 1
ATOM 682 O O . LEU A 1 96 ? 1.961 -4.185 -15.989 1.00 97.12 96 LEU A O 1
ATOM 686 N N . GLY A 1 97 ? 4.115 -3.849 -16.534 1.00 95.12 97 GLY A N 1
ATOM 687 C CA . GLY A 1 97 ? 4.540 -5.240 -16.372 1.00 95.12 97 GLY A CA 1
ATOM 688 C C . GLY A 1 97 ? 5.911 -5.541 -16.981 1.00 95.12 97 GLY A C 1
ATOM 689 O O . GLY A 1 97 ? 6.629 -4.644 -17.457 1.00 95.12 97 GLY A O 1
ATOM 690 N N . GLY A 1 98 ? 6.283 -6.820 -16.953 1.00 93.94 98 GLY A N 1
ATOM 691 C CA . GLY A 1 98 ? 7.501 -7.328 -17.581 1.00 93.94 98 GLY A CA 1
ATOM 692 C C . GLY A 1 98 ? 7.527 -7.132 -19.098 1.00 93.94 98 GLY A C 1
ATOM 693 O O . GLY A 1 98 ? 6.533 -6.806 -19.741 1.00 93.94 98 GLY A O 1
ATOM 694 N N . THR A 1 99 ? 8.710 -7.278 -19.688 1.00 93.31 99 THR A N 1
ATOM 695 C CA . THR A 1 99 ? 8.915 -7.209 -21.146 1.00 93.31 99 THR A CA 1
ATOM 696 C C . THR A 1 99 ? 8.271 -8.398 -21.856 1.00 93.31 99 THR A C 1
ATOM 698 O O . THR A 1 99 ? 7.804 -8.276 -22.985 1.00 93.31 99 THR A O 1
ATOM 701 N N . VAL A 1 100 ? 8.207 -9.541 -21.172 1.00 91.31 100 VAL A N 1
ATOM 702 C CA . VAL A 1 100 ? 7.409 -10.695 -21.584 1.00 91.31 100 VAL A CA 1
ATOM 703 C C . VAL A 1 100 ? 6.067 -10.628 -20.863 1.00 91.31 100 VAL A C 1
ATOM 705 O O . VAL A 1 100 ? 6.027 -10.401 -19.654 1.00 91.31 100 VAL A O 1
ATOM 708 N N . LEU A 1 101 ? 4.973 -10.836 -21.598 1.00 88.75 101 LEU A N 1
ATOM 709 C CA . LEU A 1 101 ? 3.624 -10.824 -21.036 1.00 88.75 101 LEU A CA 1
ATOM 710 C C . LEU A 1 101 ? 3.513 -11.802 -19.856 1.00 88.75 101 LEU A C 1
ATOM 712 O O . LEU A 1 101 ? 3.936 -12.952 -19.958 1.00 88.75 101 LEU A O 1
ATOM 716 N N . GLY A 1 102 ? 2.942 -11.334 -18.746 1.00 88.31 102 GLY A N 1
ATOM 717 C CA . GLY A 1 102 ? 2.772 -12.123 -17.527 1.00 88.31 102 GLY A CA 1
ATOM 718 C C . GLY A 1 102 ? 4.020 -12.226 -16.648 1.00 88.31 102 GLY A C 1
ATOM 719 O O . GLY A 1 102 ? 3.899 -12.673 -15.510 1.00 88.31 102 GLY A O 1
ATOM 720 N N . LYS A 1 103 ? 5.199 -11.783 -17.108 1.00 94.12 103 LYS A N 1
ATOM 721 C CA . LYS A 1 103 ? 6.415 -11.802 -16.288 1.00 94.12 103 LYS A CA 1
ATOM 722 C C . LYS A 1 103 ? 6.352 -10.712 -15.207 1.00 94.12 103 LYS A C 1
ATOM 724 O O . LYS A 1 103 ? 6.253 -9.539 -15.574 1.00 94.12 103 LYS A O 1
ATOM 729 N N . PRO A 1 104 ? 6.453 -11.057 -13.910 1.00 96.25 104 PRO A N 1
ATOM 730 C CA . PRO A 1 104 ? 6.469 -10.068 -12.838 1.00 96.25 104 PRO A CA 1
ATOM 731 C C . PRO A 1 104 ? 7.648 -9.099 -12.937 1.00 96.25 104 PRO A C 1
ATOM 733 O O . PRO A 1 104 ? 8.719 -9.447 -13.448 1.00 96.25 104 PRO A O 1
ATOM 736 N N . VAL A 1 105 ? 7.459 -7.880 -12.434 1.00 97.56 105 VAL A N 1
ATOM 737 C CA . VAL A 1 105 ? 8.435 -6.793 -12.587 1.00 97.56 105 VAL A CA 1
ATOM 738 C C . VAL A 1 105 ? 8.642 -6.011 -11.292 1.00 97.56 105 VAL A C 1
ATOM 740 O O . VAL A 1 105 ? 7.706 -5.762 -10.536 1.00 97.56 105 VAL A O 1
ATOM 743 N N . ILE A 1 106 ? 9.878 -5.579 -11.067 1.00 98.31 106 ILE A N 1
ATOM 744 C CA . ILE A 1 106 ? 10.260 -4.558 -10.099 1.00 98.31 106 ILE A CA 1
ATOM 745 C C . ILE A 1 106 ? 10.497 -3.251 -10.852 1.00 98.31 106 ILE A C 1
ATOM 747 O O . ILE A 1 106 ? 11.428 -3.138 -11.649 1.00 98.31 106 ILE A O 1
ATOM 751 N N . MET A 1 107 ? 9.686 -2.245 -10.561 1.00 98.19 107 MET A N 1
ATOM 752 C CA . MET A 1 107 ? 9.890 -0.861 -10.959 1.00 98.19 107 MET A CA 1
ATOM 753 C C . MET A 1 107 ? 10.748 -0.162 -9.905 1.00 98.19 107 MET A C 1
ATOM 755 O O . MET A 1 107 ? 10.285 0.165 -8.811 1.00 98.19 107 MET A O 1
ATOM 759 N N . ASN A 1 108 ? 12.016 0.070 -10.232 1.00 97.75 108 ASN A N 1
ATOM 760 C CA . ASN A 1 108 ? 12.937 0.794 -9.368 1.00 97.75 108 ASN A CA 1
ATOM 761 C C . ASN A 1 108 ? 12.830 2.303 -9.627 1.00 97.75 108 ASN A C 1
ATOM 763 O O . ASN A 1 108 ? 13.395 2.821 -10.593 1.00 97.75 108 ASN A O 1
ATOM 767 N N . ALA A 1 109 ? 12.112 2.999 -8.750 1.00 97.31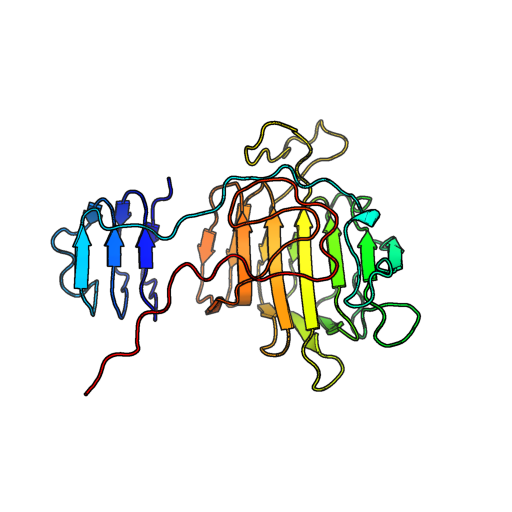 109 ALA A N 1
ATOM 768 C CA . ALA A 1 109 ? 11.959 4.450 -8.730 1.00 97.31 109 ALA A CA 1
ATOM 769 C C . ALA A 1 109 ? 12.757 5.109 -7.587 1.00 97.31 109 ALA A C 1
ATOM 771 O O . ALA A 1 109 ? 12.490 6.252 -7.233 1.00 97.31 109 ALA A O 1
ATOM 772 N N . LEU A 1 110 ? 13.762 4.438 -7.008 1.00 95.50 110 LEU A N 1
ATOM 773 C CA . LEU A 1 110 ? 14.570 4.999 -5.910 1.00 95.50 110 LEU A CA 1
ATOM 774 C C . LEU A 1 110 ? 15.405 6.216 -6.329 1.00 95.50 110 LEU A C 1
ATOM 776 O O . LEU A 1 110 ? 15.749 7.041 -5.490 1.00 95.50 110 LEU A O 1
ATOM 780 N N . ALA A 1 111 ? 15.698 6.349 -7.626 1.00 93.62 111 ALA A N 1
ATOM 781 C CA . ALA A 1 111 ? 16.343 7.533 -8.195 1.00 93.62 111 ALA A CA 1
ATOM 782 C C . ALA A 1 111 ? 15.385 8.734 -8.352 1.00 93.62 111 ALA A C 1
ATOM 784 O O . ALA A 1 111 ? 15.829 9.842 -8.653 1.00 93.62 111 ALA A O 1
ATOM 785 N N . CYS A 1 112 ? 14.078 8.533 -8.161 1.00 93.50 112 CYS A N 1
ATOM 786 C CA . CYS A 1 112 ? 13.070 9.582 -8.229 1.00 93.50 112 CYS A CA 1
ATOM 787 C C . CYS A 1 112 ? 12.936 10.245 -6.863 1.00 93.50 112 CYS A C 1
ATOM 789 O O . CYS A 1 112 ? 12.215 9.758 -5.996 1.00 93.50 112 CYS A O 1
ATOM 791 N N . THR A 1 113 ? 13.630 11.367 -6.675 1.00 87.94 113 THR A N 1
ATOM 792 C CA . THR A 1 113 ? 13.667 12.097 -5.397 1.00 87.94 113 THR A CA 1
ATOM 793 C C . THR A 1 113 ? 12.273 12.487 -4.895 1.00 87.94 113 THR A C 1
ATOM 795 O O 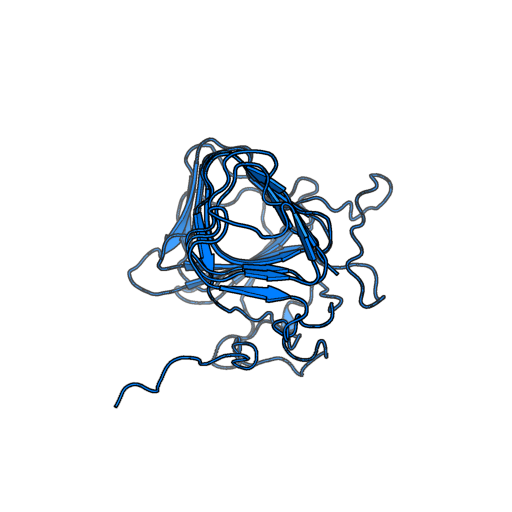. THR A 1 113 ? 12.007 12.397 -3.702 1.00 87.94 113 THR A O 1
ATOM 798 N N . GLY A 1 114 ? 11.358 12.855 -5.798 1.00 89.31 114 GLY A N 1
ATOM 799 C CA . GLY A 1 114 ? 9.948 13.152 -5.504 1.00 89.31 114 GLY A CA 1
ATOM 800 C C . GLY A 1 114 ? 9.015 11.934 -5.466 1.00 89.31 114 GLY A C 1
ATOM 801 O O . GLY A 1 114 ? 7.811 12.099 -5.296 1.00 89.31 114 GLY A O 1
ATOM 802 N N . GLY A 1 115 ? 9.547 10.725 -5.654 1.00 94.06 115 GLY A N 1
ATOM 803 C CA . GLY A 1 115 ? 8.759 9.531 -5.943 1.00 94.06 115 GLY A CA 1
ATOM 804 C C . GLY A 1 115 ? 8.316 9.428 -7.412 1.00 94.06 115 GLY A C 1
ATOM 805 O O . GLY A 1 115 ? 8.599 10.316 -8.224 1.00 94.06 115 GLY A O 1
ATOM 806 N N . PRO A 1 116 ? 7.661 8.317 -7.792 1.00 97.00 116 PRO A N 1
ATOM 807 C CA . PRO A 1 116 ? 7.007 8.180 -9.087 1.00 97.00 116 PRO A CA 1
ATOM 808 C C . PRO A 1 116 ? 5.863 9.190 -9.242 1.00 97.00 116 PRO A C 1
ATOM 810 O O . PRO A 1 116 ? 5.157 9.515 -8.294 1.00 97.00 116 PRO A O 1
ATOM 813 N N . THR A 1 117 ? 5.649 9.632 -10.473 1.00 96.75 117 THR A N 1
ATOM 814 C CA . THR A 1 117 ? 4.624 10.593 -10.878 1.00 96.75 117 THR A CA 1
ATOM 815 C C . THR A 1 117 ? 3.651 9.952 -11.859 1.00 96.75 117 THR A C 1
ATOM 817 O O . THR A 1 117 ? 3.953 8.946 -12.505 1.00 96.75 117 THR A O 1
ATOM 820 N N . VAL A 1 118 ? 2.468 10.543 -11.978 1.00 95.94 118 VAL A N 1
ATOM 821 C CA . VAL A 1 118 ? 1.439 10.185 -12.958 1.00 95.94 118 VAL A CA 1
ATOM 822 C C . VAL A 1 118 ? 0.801 11.457 -13.497 1.00 95.94 118 VAL A C 1
ATOM 824 O O . VAL A 1 118 ? 0.818 12.501 -12.849 1.00 95.94 118 VAL A O 1
ATOM 827 N N . THR A 1 119 ? 0.213 11.376 -14.685 1.00 95.56 119 THR A N 1
ATOM 828 C CA . THR A 1 119 ? -0.630 12.452 -15.219 1.00 95.56 119 THR A CA 1
ATOM 829 C C . THR A 1 119 ? -2.029 12.419 -14.598 1.00 95.56 119 THR A C 1
ATOM 831 O O . THR A 1 119 ? -2.442 11.409 -14.027 1.00 95.56 119 THR A O 1
ATOM 834 N N . ASN A 1 120 ? -2.806 13.495 -14.734 1.00 95.69 120 ASN A N 1
ATOM 835 C CA . ASN A 1 120 ? -4.205 13.483 -14.300 1.00 95.69 120 ASN A CA 1
ATOM 836 C C . ASN A 1 120 ? -5.029 12.419 -15.042 1.00 95.69 120 ASN A C 1
ATOM 838 O O . ASN A 1 120 ? -4.864 12.236 -16.248 1.00 95.69 120 ASN A O 1
ATOM 842 N N . ASN A 1 121 ? -5.955 11.778 -14.321 1.00 95.75 121 ASN A N 1
ATOM 843 C CA . ASN A 1 121 ? -6.871 10.756 -14.840 1.00 95.75 121 ASN A CA 1
ATOM 844 C C . ASN A 1 121 ? -6.131 9.560 -15.460 1.00 95.75 121 ASN A C 1
ATOM 846 O O . ASN A 1 121 ? -6.401 9.142 -16.588 1.00 95.75 121 ASN A O 1
ATOM 850 N N . THR A 1 122 ? -5.160 9.032 -14.716 1.00 97.69 122 THR A N 1
ATOM 851 C CA . THR A 1 122 ? -4.311 7.921 -15.153 1.00 97.69 122 THR A CA 1
ATOM 852 C C . THR A 1 122 ? -4.910 6.583 -14.745 1.00 97.69 122 THR A C 1
ATOM 854 O O . THR A 1 122 ? -5.335 6.396 -13.607 1.00 97.69 122 THR A O 1
ATOM 857 N N . THR A 1 123 ? -4.890 5.615 -15.661 1.00 98.44 123 THR A N 1
ATOM 858 C CA . THR A 1 123 ? -5.178 4.210 -15.355 1.00 98.44 123 THR A CA 1
ATOM 859 C C . THR A 1 123 ? -3.944 3.362 -15.634 1.00 98.44 123 THR A C 1
ATOM 861 O O . THR A 1 123 ? -3.519 3.223 -16.781 1.00 98.44 123 THR A O 1
ATOM 864 N N . VAL A 1 124 ? -3.389 2.761 -14.586 1.00 98.44 124 VAL A N 1
ATOM 865 C CA . VAL A 1 124 ? -2.294 1.794 -14.657 1.00 98.44 124 VAL A CA 1
ATOM 866 C C . VAL A 1 124 ? -2.894 0.388 -14.716 1.00 98.44 124 VAL A C 1
ATOM 868 O O . VAL A 1 124 ? -3.536 -0.077 -13.777 1.00 98.44 124 VAL A O 1
ATOM 871 N N . LYS A 1 125 ? -2.694 -0.301 -15.839 1.00 98.38 125 LYS A N 1
ATOM 872 C CA . LYS A 1 125 ? -3.207 -1.648 -16.108 1.00 98.38 125 LYS A CA 1
ATOM 873 C C . LYS A 1 125 ? -2.106 -2.681 -15.904 1.00 98.38 125 LYS A C 1
ATOM 875 O O . LYS A 1 125 ? -1.198 -2.790 -16.728 1.00 98.38 125 LYS A O 1
ATOM 880 N N . LEU A 1 126 ? -2.178 -3.446 -14.824 1.00 98.25 126 LEU A N 1
ATOM 881 C CA . LEU A 1 126 ? -1.194 -4.476 -14.514 1.00 98.25 126 LEU A CA 1
ATOM 882 C C . LEU A 1 126 ? -1.372 -5.670 -15.451 1.00 98.25 126 LEU A C 1
ATOM 884 O O . LEU A 1 126 ? -2.474 -6.191 -15.604 1.00 98.25 126 LEU A O 1
ATOM 888 N N . THR A 1 127 ? -0.285 -6.083 -16.094 1.00 97.38 127 THR A N 1
ATOM 889 C CA . THR A 1 127 ? -0.234 -7.290 -16.946 1.00 97.38 127 THR A CA 1
ATOM 890 C C . THR A 1 127 ? 0.410 -8.484 -16.236 1.00 97.38 127 THR A C 1
ATOM 892 O O . THR A 1 127 ? 0.443 -9.591 -16.772 1.00 97.38 127 THR A O 1
ATOM 895 N N . SER A 1 128 ? 0.948 -8.239 -15.045 1.00 96.19 128 SER A N 1
ATOM 896 C CA . SER A 1 128 ? 1.638 -9.169 -14.161 1.00 96.19 128 SER A CA 1
ATOM 897 C C . SER A 1 128 ? 1.653 -8.576 -12.751 1.00 96.19 128 SER A C 1
ATOM 899 O O . SER A 1 128 ? 1.260 -7.428 -12.549 1.00 96.19 128 SER A O 1
ATOM 901 N N . ASP A 1 129 ? 2.198 -9.319 -11.797 1.00 97.06 129 ASP A N 1
ATOM 902 C CA . ASP A 1 129 ? 2.565 -8.785 -10.487 1.00 97.06 129 ASP A CA 1
ATOM 903 C C . ASP A 1 129 ? 3.640 -7.686 -10.616 1.00 97.06 129 ASP A C 1
ATOM 905 O O . ASP A 1 129 ? 4.545 -7.782 -11.457 1.00 97.06 129 ASP A O 1
ATOM 909 N N . VAL A 1 130 ? 3.529 -6.624 -9.809 1.00 98.00 130 VAL A N 1
ATOM 910 C CA . VAL A 1 130 ? 4.403 -5.439 -9.878 1.00 98.00 130 VAL A CA 1
ATOM 911 C C . VAL A 1 130 ? 4.863 -4.995 -8.497 1.00 98.00 130 VAL A C 1
ATOM 913 O O . VAL A 1 130 ? 4.056 -4.726 -7.618 1.00 98.00 130 VAL A O 1
ATOM 916 N N . VAL A 1 131 ? 6.161 -4.795 -8.325 1.00 98.25 131 VAL A N 1
ATOM 917 C CA . VAL A 1 131 ? 6.741 -4.164 -7.132 1.00 98.25 131 VAL A CA 1
ATOM 918 C C . VAL A 1 131 ? 7.254 -2.794 -7.519 1.00 98.25 131 VAL A C 1
ATOM 920 O O . VAL A 1 131 ? 7.969 -2.672 -8.505 1.00 98.25 131 VAL A O 1
ATOM 923 N N . ILE A 1 132 ? 6.927 -1.759 -6.763 1.00 98.44 132 ILE A N 1
ATOM 924 C CA . ILE A 1 132 ? 7.408 -0.401 -6.988 1.00 98.44 132 ILE A CA 1
ATOM 925 C C . ILE A 1 132 ? 8.203 0.016 -5.758 1.00 98.44 132 ILE A C 1
ATOM 927 O O . ILE A 1 132 ? 7.636 0.188 -4.682 1.00 98.44 132 ILE A O 1
ATOM 931 N N . PHE A 1 133 ? 9.511 0.191 -5.930 1.00 98.19 133 PHE A N 1
ATOM 932 C CA . PHE A 1 133 ? 10.380 0.756 -4.900 1.00 98.19 133 PHE A CA 1
ATOM 933 C C . PHE A 1 133 ? 10.556 2.251 -5.133 1.00 98.19 133 PHE A C 1
ATOM 935 O O . PHE A 1 133 ? 10.978 2.645 -6.220 1.00 98.19 133 PHE A O 1
ATOM 942 N N . ALA A 1 134 ? 10.278 3.078 -4.130 1.00 97.38 134 ALA A N 1
ATOM 943 C CA . ALA A 1 134 ? 10.447 4.527 -4.210 1.00 97.38 134 ALA A CA 1
ATOM 944 C C . ALA A 1 134 ? 10.765 5.139 -2.842 1.00 97.38 134 ALA A C 1
ATOM 946 O O . ALA A 1 134 ? 10.419 4.577 -1.808 1.00 97.38 134 ALA A O 1
ATOM 947 N N . GLN A 1 135 ? 11.374 6.326 -2.837 1.00 95.88 135 GLN A N 1
ATOM 948 C CA . GLN A 1 135 ? 11.639 7.062 -1.593 1.00 95.88 135 GLN A CA 1
ATOM 949 C C . GLN A 1 135 ? 10.365 7.586 -0.922 1.00 95.88 135 GLN A C 1
ATOM 951 O O . GLN A 1 135 ? 10.319 7.785 0.288 1.00 95.88 135 GLN A O 1
ATOM 956 N N . GLN A 1 136 ? 9.333 7.820 -1.727 1.00 95.88 136 GLN A N 1
ATOM 957 C CA . GLN A 1 136 ? 8.026 8.315 -1.320 1.00 95.88 136 GLN A CA 1
ATOM 958 C C . GLN A 1 136 ? 7.026 8.080 -2.449 1.00 95.88 136 GLN A C 1
ATOM 960 O O . GLN A 1 136 ? 7.422 7.785 -3.580 1.00 95.88 136 GLN A O 1
ATOM 965 N N . PHE A 1 137 ? 5.743 8.258 -2.158 1.00 97.31 137 PHE A N 1
ATOM 966 C CA . PHE A 1 137 ? 4.678 8.206 -3.154 1.00 97.31 137 PHE A CA 1
ATOM 967 C C . PHE A 1 137 ? 3.753 9.391 -2.922 1.00 97.31 137 PHE A C 1
ATOM 969 O O . PHE A 1 137 ? 3.050 9.423 -1.921 1.00 97.31 137 PHE A O 1
ATOM 976 N N . ASN A 1 138 ? 3.754 10.369 -3.824 1.00 95.06 138 ASN A N 1
ATOM 977 C CA . ASN A 1 138 ? 2.920 11.558 -3.684 1.00 95.06 138 ASN A CA 1
ATOM 978 C C . ASN A 1 138 ? 1.943 11.659 -4.856 1.00 95.06 138 ASN A C 1
ATOM 980 O O . ASN A 1 138 ? 2.287 12.126 -5.943 1.00 95.06 138 ASN A O 1
ATOM 984 N N . TRP A 1 139 ? 0.719 11.189 -4.635 1.00 95.62 139 TRP A N 1
ATOM 985 C CA . TRP A 1 139 ? -0.332 11.153 -5.642 1.00 95.62 139 TRP A CA 1
ATOM 986 C C . TRP A 1 139 ? -1.188 12.413 -5.569 1.00 95.62 139 TRP A C 1
ATOM 988 O O . TRP A 1 139 ? -2.288 12.423 -5.008 1.00 95.62 139 TRP A O 1
ATOM 998 N N . ASP A 1 140 ? -0.670 13.480 -6.175 1.00 92.06 140 ASP A N 1
ATOM 999 C CA . ASP A 1 140 ? -1.383 14.744 -6.354 1.00 92.06 140 ASP A CA 1
ATOM 1000 C C . ASP A 1 140 ? -2.016 14.843 -7.749 1.00 92.06 140 ASP A C 1
ATOM 1002 O O . ASP A 1 140 ? -1.612 15.632 -8.603 1.00 92.06 140 ASP A O 1
ATOM 1006 N N . VAL A 1 141 ? -2.987 13.966 -8.012 1.00 93.75 141 VAL A N 1
ATOM 1007 C CA . VAL A 1 141 ? -3.736 13.925 -9.276 1.00 93.75 141 VAL A CA 1
ATOM 1008 C C . VAL A 1 141 ? -5.216 13.709 -9.033 1.00 93.75 141 VAL A C 1
ATOM 1010 O O . VAL A 1 141 ? -5.597 13.038 -8.084 1.00 93.75 141 VAL A O 1
ATOM 1013 N N . ASN A 1 142 ? -6.061 14.204 -9.936 1.00 93.50 142 ASN A N 1
ATOM 1014 C CA . ASN A 1 142 ? -7.518 14.095 -9.797 1.00 93.50 142 ASN A CA 1
ATOM 1015 C C . ASN A 1 142 ? -8.015 12.643 -9.707 1.00 93.50 142 ASN A C 1
ATOM 1017 O O . ASN A 1 142 ? -8.986 12.367 -9.006 1.00 93.50 142 ASN A O 1
ATOM 1021 N N . SER A 1 143 ? -7.376 11.732 -10.446 1.00 94.62 143 SER A N 1
ATOM 1022 C CA . SER A 1 143 ? -7.705 10.309 -10.448 1.00 94.62 143 SER A CA 1
ATOM 1023 C C . SER A 1 143 ? -6.500 9.463 -10.870 1.00 94.62 143 SER A C 1
ATOM 1025 O O . SER A 1 143 ? -5.882 9.728 -11.909 1.00 94.62 143 SER A O 1
ATOM 1027 N N . LEU A 1 144 ? -6.194 8.440 -10.072 1.00 97.56 144 LEU A N 1
ATOM 1028 C CA . LEU A 1 144 ? -5.262 7.354 -10.367 1.00 97.56 144 LEU A CA 1
ATOM 1029 C C . LEU A 1 144 ? -5.934 6.011 -10.066 1.00 97.56 144 LEU A C 1
ATOM 1031 O O . LEU A 1 144 ? -6.391 5.782 -8.951 1.00 97.56 144 LEU A O 1
ATOM 1035 N N . VAL A 1 145 ? -5.969 5.107 -11.040 1.00 98.25 145 VAL A N 1
ATOM 1036 C CA . VAL A 1 145 ? -6.541 3.765 -10.865 1.00 98.25 145 VAL A CA 1
ATOM 1037 C C . VAL A 1 145 ? -5.503 2.706 -11.199 1.00 98.25 145 VAL A C 1
ATOM 1039 O O . VAL A 1 145 ? -4.930 2.731 -12.286 1.00 98.25 145 VAL A O 1
ATOM 1042 N N . PHE A 1 146 ? -5.296 1.752 -10.297 1.00 98.50 146 PHE A N 1
ATOM 1043 C CA . PHE A 1 146 ? -4.607 0.498 -10.590 1.00 98.50 146 PHE A CA 1
ATOM 1044 C C . PHE A 1 146 ? -5.648 -0.588 -10.830 1.00 98.50 146 PHE A C 1
ATOM 1046 O O . PHE A 1 146 ? -6.479 -0.858 -9.967 1.00 98.50 146 PHE A O 1
ATOM 1053 N N . GLN A 1 147 ? -5.593 -1.223 -11.995 1.00 98.19 147 GLN A N 1
ATOM 1054 C CA . GLN A 1 147 ? -6.507 -2.302 -12.367 1.00 98.19 147 GLN A CA 1
ATOM 1055 C C . GLN A 1 147 ? -5.778 -3.415 -13.109 1.00 98.19 147 GLN A C 1
ATOM 1057 O O . GLN A 1 147 ? -4.663 -3.225 -13.594 1.00 98.19 147 GLN A O 1
ATOM 1062 N N . SER A 1 148 ? -6.423 -4.567 -13.260 1.00 97.81 148 SER A N 1
ATOM 1063 C CA . SER A 1 148 ? -5.911 -5.602 -14.155 1.00 97.81 148 SER A CA 1
ATOM 1064 C C . SER A 1 148 ? -6.054 -5.169 -15.620 1.00 97.81 148 SER A C 1
ATOM 1066 O O . SER A 1 148 ? -7.011 -4.492 -16.014 1.00 97.81 148 SER A O 1
ATOM 1068 N N . ALA A 1 149 ? -5.082 -5.539 -16.453 1.00 97.25 149 ALA A N 1
ATOM 1069 C CA . ALA A 1 149 ? -5.186 -5.421 -17.906 1.00 97.25 149 ALA A CA 1
ATOM 1070 C C . ALA A 1 149 ? -6.117 -6.487 -18.506 1.00 97.25 149 ALA A C 1
ATOM 1072 O O . ALA A 1 149 ? -6.530 -6.362 -19.659 1.00 97.25 149 ALA A O 1
ATOM 1073 N N . THR A 1 150 ? -6.431 -7.531 -17.735 1.00 94.69 150 THR A N 1
ATOM 1074 C CA . THR A 1 150 ? -7.268 -8.668 -18.129 1.00 94.69 150 THR A CA 1
ATOM 1075 C C . THR A 1 150 ? -8.281 -8.980 -17.018 1.00 94.69 150 THR A C 1
ATOM 1077 O O . THR A 1 150 ? -8.561 -8.139 -16.170 1.00 94.69 150 THR A O 1
ATOM 1080 N N . THR A 1 151 ? -8.853 -10.186 -17.005 1.00 93.31 151 THR A N 1
ATOM 1081 C CA . THR A 1 151 ? -9.675 -10.685 -15.889 1.00 93.31 151 THR A CA 1
ATOM 1082 C C . THR A 1 151 ? -8.852 -11.365 -14.790 1.00 93.31 151 THR A C 1
ATOM 1084 O O . THR A 1 151 ? -9.422 -11.786 -13.783 1.00 93.31 151 THR A O 1
ATOM 1087 N N . ALA A 1 152 ? -7.540 -11.531 -14.997 1.00 93.38 152 ALA A N 1
ATOM 1088 C CA . ALA A 1 152 ? -6.643 -12.149 -14.030 1.00 93.38 152 ALA A CA 1
ATOM 1089 C C . ALA A 1 152 ? -6.427 -11.246 -12.812 1.00 93.38 152 ALA A C 1
ATOM 1091 O O . ALA A 1 152 ? -6.473 -10.018 -12.913 1.00 93.38 152 ALA A O 1
ATOM 1092 N N . GLU A 1 153 ? -6.173 -11.877 -11.672 1.00 93.75 153 GLU A N 1
ATOM 1093 C CA . GLU A 1 153 ? -5.807 -11.185 -10.442 1.00 93.75 153 GLU A CA 1
ATOM 1094 C C . GLU A 1 153 ? -4.309 -10.893 -10.436 1.00 93.75 153 GLU A C 1
ATOM 1096 O O . GLU A 1 153 ? -3.502 -11.745 -10.817 1.00 93.75 153 GLU A O 1
ATOM 1101 N N . HIS A 1 154 ? -3.945 -9.688 -10.005 1.00 95.31 154 HIS A N 1
ATOM 1102 C CA . HIS A 1 154 ? -2.552 -9.265 -9.893 1.00 95.31 154 HIS A CA 1
ATOM 1103 C C . HIS A 1 154 ? -2.294 -8.601 -8.548 1.00 95.31 154 HIS A C 1
ATOM 1105 O O . HIS A 1 154 ? -3.206 -8.169 -7.840 1.00 95.31 154 HIS A O 1
ATOM 1111 N N . ARG A 1 155 ? -1.019 -8.513 -8.196 1.00 95.88 155 ARG A N 1
ATOM 1112 C CA . ARG A 1 155 ? -0.560 -7.884 -6.964 1.00 95.88 155 ARG A CA 1
ATOM 1113 C C . ARG A 1 155 ? 0.299 -6.675 -7.279 1.00 95.88 155 ARG A C 1
ATOM 1115 O O . ARG A 1 155 ? 1.088 -6.693 -8.226 1.00 95.88 155 ARG A O 1
ATOM 1122 N N . VAL A 1 156 ? 0.163 -5.642 -6.458 1.00 97.75 156 VAL A N 1
ATOM 1123 C CA . VAL A 1 156 ? 1.062 -4.491 -6.473 1.00 97.75 156 VAL A CA 1
ATOM 1124 C C . VAL A 1 156 ? 1.635 -4.247 -5.087 1.00 97.75 156 VAL A C 1
ATOM 1126 O O . VAL A 1 156 ? 0.901 -4.203 -4.105 1.00 97.75 156 VAL A O 1
ATOM 1129 N N . TRP A 1 157 ? 2.949 -4.076 -5.003 1.00 98.38 157 TRP A N 1
ATOM 1130 C CA . TRP A 1 157 ? 3.629 -3.671 -3.777 1.00 98.38 157 TRP A CA 1
ATOM 1131 C C . TRP A 1 157 ? 4.181 -2.263 -3.959 1.00 98.38 157 TRP A C 1
ATOM 1133 O O . TRP A 1 157 ? 4.935 -2.011 -4.894 1.00 98.38 157 TRP A O 1
ATOM 1143 N N . PHE A 1 158 ? 3.830 -1.358 -3.059 1.00 98.50 158 PHE A N 1
ATOM 1144 C CA . PHE A 1 158 ? 4.435 -0.042 -2.916 1.00 98.50 158 PHE A CA 1
ATOM 1145 C C . PHE A 1 158 ? 5.384 -0.103 -1.732 1.00 98.50 158 PHE A C 1
ATOM 1147 O O . PHE A 1 158 ? 4.958 -0.350 -0.604 1.00 98.50 158 PHE A O 1
ATOM 1154 N N . ILE A 1 159 ? 6.672 0.070 -1.999 1.00 97.81 159 ILE A N 1
ATOM 1155 C CA . ILE A 1 159 ? 7.710 -0.140 -1.002 1.00 97.81 159 ILE A CA 1
ATOM 1156 C C . ILE A 1 159 ? 8.585 1.095 -0.903 1.00 97.81 159 ILE A C 1
ATOM 1158 O O . ILE A 1 159 ? 9.274 1.474 -1.853 1.00 97.81 159 ILE A O 1
ATOM 1162 N N . THR A 1 160 ? 8.591 1.679 0.286 1.00 97.25 160 THR A N 1
ATOM 1163 C CA . THR A 1 160 ? 9.638 2.591 0.727 1.00 97.25 160 THR A CA 1
ATOM 1164 C C . THR A 1 160 ? 10.595 1.787 1.602 1.00 97.25 160 THR A C 1
ATOM 1166 O O . THR A 1 160 ? 10.148 1.279 2.631 1.00 97.25 160 THR A O 1
ATOM 1169 N N . PRO A 1 161 ? 11.868 1.603 1.194 1.00 94.88 161 PRO A N 1
ATOM 1170 C CA . PRO A 1 161 ? 12.824 0.838 1.988 1.00 94.88 161 PRO A CA 1
ATOM 1171 C C . PRO A 1 161 ? 12.984 1.394 3.402 1.00 94.88 161 PRO A C 1
ATOM 1173 O O . PRO A 1 161 ? 12.794 2.585 3.598 1.00 94.88 161 PRO A O 1
ATOM 1176 N N . ASP A 1 162 ? 13.398 0.584 4.366 1.00 92.50 162 ASP A N 1
ATOM 1177 C CA . ASP A 1 162 ? 13.977 1.109 5.605 1.00 92.50 162 ASP A CA 1
ATOM 1178 C C . ASP A 1 162 ? 15.502 1.114 5.472 1.00 92.50 162 ASP A C 1
ATOM 1180 O O . ASP A 1 162 ? 16.106 0.101 5.114 1.00 92.50 162 ASP A O 1
ATOM 1184 N N . TYR A 1 163 ? 16.128 2.271 5.680 1.00 90.62 163 TYR A N 1
ATOM 1185 C CA . TYR A 1 163 ? 17.580 2.422 5.542 1.00 90.62 163 TYR A CA 1
ATOM 1186 C C . TYR A 1 163 ? 18.323 2.295 6.864 1.00 90.62 163 TYR A C 1
ATOM 1188 O O . TYR A 1 163 ? 19.559 2.307 6.865 1.00 90.62 163 TYR A O 1
ATOM 1196 N N . VAL A 1 164 ? 17.604 2.191 7.980 1.00 90.12 164 VAL A N 1
ATOM 1197 C CA . VAL A 1 164 ? 18.201 2.031 9.301 1.00 90.12 164 VAL A CA 1
ATOM 1198 C C . VAL A 1 164 ? 17.947 0.605 9.762 1.00 90.12 164 VAL A C 1
ATOM 1200 O O . VAL A 1 164 ? 16.814 0.174 9.905 1.00 90.12 164 VAL A O 1
ATOM 1203 N N . ALA A 1 165 ? 19.025 -0.149 9.969 1.00 89.62 165 ALA A N 1
ATOM 1204 C CA . ALA A 1 165 ? 18.941 -1.531 10.424 1.00 89.62 165 ALA A CA 1
ATOM 1205 C C . ALA A 1 165 ? 18.748 -1.593 11.952 1.00 89.62 165 ALA A C 1
ATOM 1207 O O . ALA A 1 165 ? 19.679 -1.943 12.684 1.00 89.62 165 ALA A O 1
ATOM 1208 N N . ASP A 1 166 ? 17.585 -1.169 12.444 1.00 89.88 166 ASP A N 1
ATOM 1209 C CA . ASP A 1 166 ? 17.266 -1.090 13.873 1.00 89.88 166 ASP A CA 1
ATOM 1210 C C . ASP A 1 166 ? 16.011 -1.883 14.284 1.00 89.88 166 ASP A C 1
ATOM 1212 O O . ASP A 1 166 ? 15.685 -1.922 15.472 1.00 89.88 166 ASP A O 1
ATOM 1216 N N . HIS A 1 167 ? 15.367 -2.588 13.346 1.00 87.50 167 HIS A N 1
ATOM 1217 C CA . HIS A 1 167 ? 14.104 -3.311 13.535 1.00 87.50 167 HIS A CA 1
ATOM 1218 C C . HIS A 1 167 ? 12.975 -2.410 14.051 1.00 87.50 167 HIS A C 1
ATOM 1220 O O . HIS A 1 167 ? 12.063 -2.857 14.756 1.00 87.50 167 HIS A O 1
ATOM 1226 N N . THR A 1 168 ? 13.025 -1.128 13.706 1.00 90.12 168 THR A N 1
ATOM 1227 C CA . THR A 1 168 ? 11.993 -0.139 13.994 1.00 90.12 168 THR A CA 1
ATOM 1228 C C . THR A 1 168 ? 11.714 0.694 12.746 1.00 90.12 168 THR A C 1
ATOM 1230 O O . THR A 1 168 ? 12.591 0.870 11.913 1.00 90.12 168 THR A O 1
ATOM 1233 N N . PRO A 1 169 ? 10.489 1.213 12.570 1.00 91.50 169 PRO A N 1
ATOM 1234 C CA . PRO A 1 169 ? 10.188 2.034 11.406 1.00 91.50 169 PRO A CA 1
ATOM 1235 C C . PRO A 1 169 ? 10.937 3.370 11.438 1.00 91.50 169 PRO A C 1
ATOM 1237 O O . PRO A 1 169 ? 10.507 4.324 12.100 1.00 91.50 169 PRO A O 1
ATOM 1240 N N . SER A 1 170 ? 12.013 3.463 10.664 1.00 92.50 170 SER A N 1
ATOM 1241 C CA . SER A 1 170 ? 12.935 4.597 10.676 1.00 92.50 170 SER A CA 1
ATOM 1242 C C . SER A 1 170 ? 12.808 5.456 9.412 1.00 92.50 170 SER A C 1
ATOM 1244 O O . SER A 1 170 ? 13.575 5.353 8.458 1.00 92.50 170 SER A O 1
ATOM 1246 N N . CYS A 1 171 ? 11.821 6.363 9.405 1.00 92.12 171 CYS A N 1
ATOM 1247 C CA . CYS A 1 171 ? 11.589 7.280 8.282 1.00 92.12 171 CYS A CA 1
ATOM 1248 C C . CYS A 1 171 ? 12.637 8.407 8.236 1.00 92.12 171 CYS A C 1
ATOM 1250 O O . CYS A 1 171 ? 12.636 9.320 9.068 1.00 92.12 171 CYS A O 1
ATOM 1252 N N . GLN A 1 172 ? 13.504 8.400 7.223 1.00 89.56 172 GLN A N 1
ATOM 1253 C CA . GLN A 1 172 ? 14.544 9.415 7.026 1.00 89.56 172 GLN A CA 1
ATOM 1254 C C . GLN A 1 172 ? 14.024 10.642 6.258 1.00 89.56 172 GLN A C 1
ATOM 1256 O O . GLN A 1 172 ? 14.422 10.902 5.124 1.00 89.56 172 GLN A O 1
ATOM 1261 N N . SER A 1 173 ? 13.141 11.431 6.875 1.00 80.44 173 SER A N 1
ATOM 1262 C CA . SER A 1 173 ? 12.461 12.563 6.216 1.00 80.44 173 SER A CA 1
ATOM 1263 C C . SER A 1 173 ? 13.259 13.873 6.138 1.00 80.44 173 SER A C 1
ATOM 1265 O O . SER A 1 173 ? 12.738 14.897 5.693 1.00 80.44 173 SER A O 1
ATOM 1267 N N . THR A 1 174 ? 14.510 13.899 6.604 1.00 70.31 174 THR A N 1
ATOM 1268 C CA . THR A 1 174 ? 15.316 15.126 6.607 1.00 70.31 174 THR A CA 1
ATOM 1269 C C . THR A 1 174 ? 16.045 15.310 5.274 1.00 70.31 174 THR A C 1
ATOM 1271 O O . THR A 1 174 ? 16.783 14.436 4.824 1.00 70.31 174 THR A O 1
ATOM 1274 N N . LEU A 1 175 ? 15.893 16.500 4.676 1.00 56.19 175 LEU A N 1
ATOM 1275 C CA . LEU A 1 175 ? 16.459 16.897 3.371 1.00 56.19 175 LEU A CA 1
ATOM 1276 C C . LEU A 1 175 ? 17.996 16.795 3.266 1.00 56.19 175 LEU A C 1
ATOM 1278 O O . LEU A 1 175 ? 18.554 16.990 2.190 1.00 56.19 175 LEU A O 1
ATOM 1282 N N . ALA A 1 176 ? 18.692 16.538 4.376 1.00 53.38 176 ALA A N 1
ATOM 1283 C CA . ALA A 1 176 ? 20.140 16.364 4.406 1.00 53.38 176 ALA A CA 1
ATOM 1284 C C . ALA A 1 176 ? 20.591 14.935 4.035 1.00 53.38 176 ALA A C 1
ATOM 1286 O O . ALA A 1 176 ? 21.787 14.719 3.843 1.00 53.38 176 ALA A O 1
ATOM 1287 N N . SER A 1 177 ? 19.671 13.964 3.934 1.00 58.16 177 SER A N 1
ATOM 1288 C CA . SER A 1 177 ? 19.990 12.599 3.501 1.00 58.16 177 SER A CA 1
ATOM 1289 C C . SER A 1 177 ? 19.888 12.467 1.973 1.00 58.16 177 SER A C 1
ATOM 1291 O O . SER A 1 177 ? 18.874 12.880 1.401 1.00 58.16 177 SER A O 1
ATOM 1293 N N . PRO A 1 178 ? 20.864 11.828 1.291 1.00 57.72 178 PRO A N 1
ATOM 1294 C CA . PRO A 1 178 ? 20.760 11.507 -0.139 1.00 57.72 178 PRO A CA 1
ATOM 1295 C C . PRO A 1 178 ? 19.562 10.595 -0.461 1.00 57.72 178 PRO A C 1
ATOM 1297 O O . PRO A 1 178 ? 19.154 10.510 -1.615 1.00 57.72 178 PRO A O 1
ATOM 1300 N N . ASN A 1 179 ? 18.976 9.965 0.562 1.00 70.81 179 ASN A N 1
ATOM 1301 C CA . ASN A 1 179 ? 17.780 9.136 0.494 1.00 70.81 179 ASN A CA 1
ATOM 1302 C C . ASN A 1 179 ? 16.659 9.762 1.336 1.00 70.81 179 ASN A C 1
ATOM 1304 O O . ASN A 1 179 ? 16.177 9.147 2.282 1.00 70.81 179 ASN A O 1
ATOM 1308 N N . THR A 1 180 ? 16.296 11.018 1.060 1.00 86.88 180 THR A N 1
ATOM 1309 C CA . THR A 1 180 ? 15.182 11.656 1.778 1.00 86.88 180 THR A CA 1
ATOM 1310 C C . THR A 1 180 ? 13.894 10.888 1.493 1.00 86.88 180 THR A C 1
ATOM 1312 O O . THR A 1 180 ? 13.467 10.802 0.341 1.00 86.88 180 THR A O 1
ATOM 1315 N N . GLN A 1 181 ? 13.290 10.345 2.544 1.00 93.25 181 GLN A N 1
ATOM 1316 C CA . GLN A 1 181 ? 12.061 9.567 2.471 1.00 93.25 181 GLN A CA 1
ATOM 1317 C C . GLN A 1 181 ? 10.844 10.435 2.760 1.00 93.25 181 GLN A C 1
ATOM 1319 O O . GLN A 1 181 ? 10.927 11.458 3.440 1.00 93.25 181 GLN A O 1
ATOM 1324 N N . GLY A 1 182 ? 9.698 10.009 2.251 1.00 93.94 182 GLY A N 1
ATOM 1325 C CA . GLY A 1 182 ? 8.440 10.714 2.430 1.00 93.94 182 GLY A CA 1
ATOM 1326 C C . GLY A 1 182 ? 7.266 9.761 2.557 1.00 93.94 182 GLY A C 1
ATOM 1327 O O . GLY A 1 182 ? 7.391 8.541 2.441 1.00 93.94 182 GLY A O 1
ATOM 1328 N N . ASN A 1 183 ? 6.109 10.349 2.820 1.00 95.88 183 ASN A N 1
ATOM 1329 C CA . ASN A 1 183 ? 4.881 9.607 3.045 1.00 95.88 183 ASN A CA 1
ATOM 1330 C C . ASN A 1 183 ? 4.374 8.935 1.763 1.00 95.88 183 ASN A C 1
ATOM 1332 O O . ASN A 1 183 ? 4.770 9.272 0.642 1.00 95.88 183 ASN A O 1
ATOM 1336 N N . PHE A 1 184 ? 3.448 7.998 1.950 1.00 97.56 184 PHE A N 1
ATOM 1337 C CA . PHE A 1 184 ? 2.513 7.614 0.905 1.00 97.56 184 PHE A CA 1
ATOM 1338 C C . PHE A 1 184 ? 1.292 8.526 1.007 1.00 97.56 184 PHE A C 1
ATOM 1340 O O . PHE A 1 184 ? 0.458 8.353 1.895 1.00 97.56 184 PHE A O 1
ATOM 1347 N N . THR A 1 185 ? 1.202 9.508 0.120 1.00 96.81 185 THR A N 1
ATOM 1348 C CA . THR A 1 185 ? 0.159 10.529 0.120 1.00 96.81 185 THR A CA 1
ATOM 1349 C C . THR A 1 185 ? -0.800 10.326 -1.046 1.00 96.81 185 THR A C 1
ATOM 1351 O O . THR A 1 185 ? -0.384 10.200 -2.197 1.00 96.81 185 THR A O 1
ATOM 1354 N N . ILE A 1 186 ? -2.096 10.336 -0.745 1.00 95.88 186 ILE A N 1
ATOM 1355 C CA . ILE A 1 186 ? -3.190 10.423 -1.711 1.00 95.88 186 ILE A CA 1
ATOM 1356 C C . ILE A 1 186 ? -3.937 11.724 -1.426 1.00 95.88 186 ILE A C 1
ATOM 1358 O O . ILE A 1 186 ? -4.569 11.845 -0.380 1.00 95.88 186 ILE A O 1
ATOM 1362 N N . ASN A 1 187 ? -3.902 12.684 -2.352 1.00 91.25 187 ASN A N 1
ATOM 1363 C CA . ASN A 1 187 ? -4.603 13.959 -2.158 1.00 91.25 187 ASN A CA 1
ATOM 1364 C C . ASN A 1 187 ? -6.024 13.972 -2.728 1.00 91.25 187 ASN A C 1
ATOM 1366 O O . ASN A 1 187 ? -6.827 14.796 -2.308 1.00 91.25 187 ASN A O 1
ATOM 1370 N N . ASN A 1 188 ? -6.325 13.121 -3.708 1.00 91.31 188 ASN A N 1
ATOM 1371 C CA . ASN A 1 188 ? -7.566 13.129 -4.490 1.00 91.31 188 ASN A CA 1
ATOM 1372 C C . ASN A 1 188 ? -7.932 11.685 -4.896 1.00 91.31 188 ASN A C 1
ATOM 1374 O O . ASN A 1 188 ? -7.600 10.739 -4.185 1.00 91.31 188 ASN A O 1
ATOM 1378 N N . GLY A 1 189 ? -8.614 11.483 -6.029 1.00 90.31 189 GLY A N 1
ATOM 1379 C CA . GLY A 1 189 ? -9.075 10.165 -6.450 1.00 90.31 189 GLY A CA 1
ATOM 1380 C C . GLY A 1 189 ? -7.933 9.160 -6.621 1.00 90.31 189 GLY A C 1
ATOM 1381 O O . GLY A 1 189 ? -7.059 9.318 -7.473 1.00 90.31 189 GLY A O 1
ATOM 1382 N N . PHE A 1 190 ? -7.983 8.073 -5.858 1.00 96.44 190 PHE A N 1
ATOM 1383 C CA . PHE A 1 190 ? -7.091 6.925 -5.996 1.00 96.44 190 PHE A CA 1
ATOM 1384 C C . PHE A 1 190 ? -7.899 5.644 -5.819 1.00 96.44 190 PHE A C 1
ATOM 1386 O O . PHE A 1 190 ? -8.706 5.546 -4.897 1.00 96.44 190 PHE A O 1
ATOM 1393 N N . ALA A 1 191 ? -7.701 4.652 -6.679 1.00 97.56 191 ALA A N 1
ATOM 1394 C CA . ALA A 1 191 ? -8.391 3.377 -6.552 1.00 97.56 191 ALA A CA 1
ATOM 1395 C C . ALA A 1 191 ? -7.477 2.197 -6.873 1.00 97.56 191 ALA A C 1
ATOM 1397 O O . ALA A 1 191 ? -6.798 2.173 -7.901 1.00 97.56 191 ALA A O 1
ATOM 1398 N N . ILE A 1 192 ? -7.523 1.191 -6.008 1.00 97.81 192 ILE A N 1
ATOM 1399 C CA . ILE A 1 192 ? -7.100 -0.171 -6.313 1.00 97.81 192 ILE A CA 1
ATOM 1400 C C . ILE A 1 192 ? -8.362 -0.954 -6.670 1.00 97.81 192 ILE A C 1
ATOM 1402 O O . ILE A 1 192 ? -9.241 -1.131 -5.825 1.00 97.81 192 ILE A O 1
ATOM 1406 N N . ASP A 1 193 ? -8.472 -1.377 -7.927 1.00 96.88 193 ASP A N 1
ATOM 1407 C CA . ASP A 1 193 ? -9.586 -2.201 -8.395 1.00 96.88 193 ASP A CA 1
ATOM 1408 C C . ASP A 1 193 ? -9.625 -3.560 -7.674 1.00 96.88 193 ASP A C 1
ATOM 1410 O O . ASP A 1 193 ? -8.593 -4.086 -7.263 1.00 96.88 193 ASP A O 1
ATOM 1414 N N . ALA A 1 194 ? -10.809 -4.170 -7.572 1.00 93.75 194 ALA A N 1
ATOM 1415 C CA . ALA A 1 194 ? -11.016 -5.421 -6.840 1.00 93.75 194 ALA A CA 1
ATOM 1416 C C . ALA A 1 194 ? -10.197 -6.613 -7.376 1.00 93.75 194 ALA A C 1
ATOM 1418 O O . ALA A 1 194 ? -9.974 -7.580 -6.648 1.00 93.75 194 ALA A O 1
ATOM 1419 N N . LYS A 1 195 ? -9.734 -6.574 -8.636 1.00 95.75 195 LYS A N 1
ATOM 1420 C CA . LYS A 1 195 ? -8.827 -7.595 -9.195 1.00 95.75 195 LYS A CA 1
ATOM 1421 C C . LYS A 1 195 ? -7.352 -7.361 -8.883 1.00 95.75 195 LYS A C 1
ATOM 1423 O O . LYS A 1 195 ? -6.514 -8.168 -9.285 1.00 95.75 195 LYS A O 1
ATOM 1428 N N . ILE A 1 196 ? -7.029 -6.291 -8.165 1.00 97.62 196 ILE A N 1
ATOM 1429 C CA . ILE A 1 196 ? -5.682 -5.980 -7.709 1.00 97.62 196 ILE A CA 1
ATOM 1430 C C . ILE A 1 196 ? -5.634 -6.052 -6.188 1.00 97.62 196 ILE A C 1
ATOM 1432 O O . ILE A 1 196 ? -6.421 -5.401 -5.511 1.00 97.62 196 ILE A O 1
ATOM 1436 N N . SER A 1 197 ? -4.675 -6.789 -5.638 1.00 95.38 197 SER A N 1
ATOM 1437 C CA . SER A 1 197 ? -4.347 -6.697 -4.211 1.00 95.38 197 SER A CA 1
ATOM 1438 C C . SER A 1 197 ? -3.128 -5.797 -4.040 1.00 95.38 197 SER A C 1
ATOM 1440 O O . SER A 1 197 ? -2.080 -6.061 -4.636 1.00 95.38 197 SER A O 1
ATOM 1442 N N . ALA A 1 198 ? -3.258 -4.732 -3.251 1.00 97.06 198 ALA A N 1
ATOM 1443 C CA . ALA A 1 198 ? -2.184 -3.777 -3.001 1.00 97.06 198 ALA A CA 1
ATOM 1444 C C . ALA A 1 198 ? -1.555 -3.943 -1.613 1.00 97.06 198 ALA A C 1
ATOM 1446 O O . ALA A 1 198 ? -2.249 -4.057 -0.604 1.00 97.06 198 ALA A O 1
ATOM 1447 N N . PHE A 1 199 ? -0.231 -3.886 -1.540 1.00 96.12 199 PHE A N 1
ATOM 1448 C CA . PHE A 1 199 ? 0.496 -3.821 -0.280 1.00 96.12 199 PHE A CA 1
ATOM 1449 C C . PHE A 1 199 ? 1.308 -2.539 -0.207 1.00 96.12 199 PHE A C 1
ATOM 1451 O O . PHE A 1 199 ? 2.088 -2.261 -1.113 1.00 96.12 199 PHE A O 1
ATOM 1458 N N . LEU A 1 200 ? 1.151 -1.773 0.867 1.00 97.44 200 LEU A N 1
ATOM 1459 C CA . LEU A 1 200 ? 2.036 -0.657 1.185 1.00 97.44 200 LEU A CA 1
ATOM 1460 C C . LEU A 1 200 ? 2.950 -1.056 2.342 1.00 97.44 200 LEU A C 1
ATOM 1462 O O . LEU A 1 200 ? 2.454 -1.369 3.420 1.00 97.44 200 LEU A O 1
ATOM 1466 N N . TYR A 1 201 ? 4.261 -0.988 2.120 1.00 95.75 201 TYR A N 1
ATOM 1467 C CA . TYR A 1 201 ? 5.293 -1.081 3.151 1.00 95.75 201 TYR A CA 1
ATOM 1468 C C . TYR A 1 201 ? 6.069 0.232 3.199 1.00 95.75 201 TYR A C 1
ATOM 1470 O O . TYR A 1 201 ? 6.723 0.592 2.218 1.00 95.75 201 TYR A O 1
ATOM 1478 N N . THR A 1 202 ? 6.000 0.970 4.306 1.00 96.25 202 THR A N 1
ATOM 1479 C CA . THR A 1 202 ? 6.750 2.227 4.436 1.00 96.25 202 THR A CA 1
ATOM 1480 C C . THR A 1 202 ? 7.108 2.545 5.886 1.00 96.25 202 THR A C 1
ATOM 1482 O O . THR A 1 202 ? 6.222 2.509 6.741 1.00 96.25 202 THR A O 1
ATOM 1485 N N . PRO A 1 203 ? 8.368 2.903 6.207 1.00 95.44 203 PRO A N 1
ATOM 1486 C CA . PRO A 1 203 ? 8.712 3.381 7.545 1.00 95.44 203 PRO A CA 1
ATOM 1487 C C . PRO A 1 203 ? 8.084 4.748 7.855 1.00 95.44 203 PRO A C 1
ATOM 1489 O O . PRO A 1 203 ? 8.079 5.163 9.011 1.00 95.44 203 PRO A O 1
ATOM 1492 N N . CYS A 1 204 ? 7.555 5.446 6.842 1.00 95.62 204 CYS A N 1
ATOM 1493 C CA . CYS A 1 204 ? 6.911 6.755 6.936 1.00 95.62 204 CYS A CA 1
ATOM 1494 C C . CYS A 1 204 ? 5.390 6.634 7.170 1.00 95.62 204 CYS A C 1
ATOM 1496 O O . CYS A 1 204 ? 4.890 5.575 7.561 1.00 95.62 204 CYS A O 1
ATOM 1498 N N . ALA A 1 205 ? 4.641 7.730 7.007 1.00 95.62 205 ALA A N 1
ATOM 1499 C CA . ALA A 1 205 ? 3.190 7.728 7.196 1.00 95.62 205 ALA A CA 1
ATOM 1500 C C . ALA A 1 205 ? 2.438 7.378 5.906 1.00 95.62 205 ALA A C 1
ATOM 1502 O O . ALA A 1 205 ? 2.904 7.641 4.795 1.00 95.62 205 ALA A O 1
ATOM 1503 N N . PHE A 1 206 ? 1.225 6.859 6.073 1.00 96.56 206 PHE A N 1
ATOM 1504 C CA . PHE A 1 206 ? 0.182 6.885 5.055 1.00 96.56 206 PHE A CA 1
ATOM 1505 C C . PHE A 1 206 ? -0.737 8.092 5.303 1.00 96.56 206 PHE A C 1
ATOM 1507 O O . PHE A 1 206 ? -1.254 8.265 6.405 1.00 96.56 206 PHE A O 1
ATOM 1514 N N . ASP A 1 207 ? -0.941 8.934 4.294 1.00 95.44 207 ASP A N 1
ATOM 1515 C CA . ASP A 1 207 ? -1.816 10.111 4.352 1.00 95.44 207 ASP A CA 1
ATOM 1516 C C . ASP A 1 207 ? -2.806 10.063 3.186 1.00 95.44 207 ASP A C 1
ATOM 1518 O O . ASP A 1 207 ? -2.480 10.432 2.057 1.00 95.44 207 ASP A O 1
ATOM 1522 N N . GLY A 1 208 ? -4.001 9.534 3.445 1.00 93.94 208 GLY A N 1
ATOM 1523 C CA . GLY A 1 208 ? -5.029 9.339 2.430 1.00 93.94 208 GLY A CA 1
ATOM 1524 C C . GLY A 1 208 ? -6.195 10.309 2.576 1.00 93.94 208 GLY A C 1
ATOM 1525 O O . GLY A 1 208 ? -6.873 10.315 3.602 1.00 93.94 208 GLY A O 1
ATOM 1526 N N . LYS A 1 209 ? -6.493 11.079 1.529 1.00 91.44 209 LYS A N 1
ATOM 1527 C CA . LYS A 1 209 ? -7.560 12.089 1.518 1.00 91.44 209 LYS A CA 1
ATOM 1528 C C . LYS A 1 209 ? -8.476 11.928 0.307 1.00 91.44 209 LYS A C 1
ATOM 1530 O O . LYS A 1 209 ? -8.098 11.352 -0.707 1.00 91.44 209 LYS A O 1
ATOM 1535 N N . ASN A 1 210 ? -9.672 12.505 0.416 1.00 88.44 210 ASN A N 1
ATOM 1536 C CA . ASN A 1 210 ? -10.596 12.780 -0.691 1.00 88.44 210 ASN A CA 1
ATOM 1537 C C . ASN A 1 210 ? -11.024 11.551 -1.518 1.00 88.44 210 ASN A C 1
ATOM 1539 O O . ASN A 1 210 ? -10.899 11.536 -2.741 1.00 88.44 210 ASN A O 1
ATOM 1543 N N . GLY A 1 211 ? -11.625 10.561 -0.854 1.00 80.94 211 GLY A N 1
ATOM 1544 C CA . GLY A 1 211 ? -12.420 9.531 -1.526 1.00 80.94 211 GLY A CA 1
ATOM 1545 C C . GLY A 1 211 ? -11.605 8.509 -2.314 1.00 80.94 211 GLY A C 1
ATOM 1546 O O . GLY A 1 211 ? -11.873 8.283 -3.494 1.00 80.94 211 GLY A O 1
ATOM 1547 N N . PHE A 1 212 ? -10.625 7.873 -1.670 1.00 91.62 212 PHE A N 1
ATOM 1548 C CA . PHE A 1 212 ? -9.879 6.771 -2.275 1.00 91.62 212 PHE A CA 1
ATOM 1549 C C . PHE A 1 212 ? -10.447 5.397 -1.905 1.00 91.62 212 PHE A C 1
ATOM 1551 O O . PHE A 1 212 ? -11.087 5.217 -0.870 1.00 91.62 212 PHE A O 1
ATOM 1558 N N . THR A 1 213 ? -10.173 4.408 -2.754 1.00 94.62 213 THR A N 1
ATOM 1559 C CA . THR A 1 213 ? -10.501 2.997 -2.523 1.00 94.62 213 THR A CA 1
ATOM 1560 C C . THR A 1 213 ? -9.224 2.171 -2.466 1.00 94.62 213 THR A C 1
ATOM 1562 O O . THR A 1 213 ? -8.448 2.144 -3.421 1.00 94.62 213 THR A O 1
ATOM 1565 N N . TRP A 1 214 ? -9.009 1.477 -1.354 1.00 95.25 214 TRP A N 1
ATOM 1566 C CA . TRP A 1 214 ? -7.875 0.585 -1.152 1.00 95.25 214 TRP A CA 1
ATOM 1567 C C . TRP A 1 214 ? -8.351 -0.857 -0.975 1.00 95.25 214 TRP A C 1
ATOM 1569 O O . TRP A 1 214 ? -9.150 -1.156 -0.088 1.00 95.25 214 TRP A O 1
ATOM 1579 N N . HIS A 1 215 ? -7.827 -1.764 -1.794 1.00 94.62 215 HIS A N 1
ATOM 1580 C CA . HIS A 1 215 ? -8.077 -3.199 -1.708 1.00 94.62 215 HIS A CA 1
ATOM 1581 C C . HIS A 1 215 ? -6.744 -3.901 -1.443 1.00 94.62 215 HIS A C 1
ATOM 1583 O O . HIS A 1 215 ? -5.902 -4.014 -2.336 1.00 94.62 215 HIS A O 1
ATOM 1589 N N . GLY A 1 216 ? -6.489 -4.278 -0.189 1.00 92.19 216 GLY A N 1
ATOM 1590 C CA . GLY A 1 216 ? -5.146 -4.667 0.217 1.00 92.19 216 GLY A CA 1
ATOM 1591 C C . GLY A 1 216 ? -4.810 -4.446 1.684 1.00 92.19 216 GLY A C 1
ATOM 1592 O O . GLY A 1 216 ? -5.685 -4.320 2.539 1.00 92.19 216 GLY A O 1
ATOM 1593 N N . GLN A 1 217 ? -3.515 -4.355 1.964 1.00 89.81 217 GLN A N 1
ATOM 1594 C CA . GLN A 1 217 ? -2.964 -4.163 3.302 1.00 89.81 217 GLN A CA 1
ATOM 1595 C C . GLN A 1 217 ? -1.980 -2.987 3.312 1.00 89.81 217 GLN A C 1
ATOM 1597 O O . GLN A 1 217 ? -1.198 -2.799 2.383 1.00 89.81 217 GLN A O 1
ATOM 1602 N N . ILE A 1 218 ? -2.028 -2.189 4.377 1.00 92.94 218 ILE A N 1
ATOM 1603 C CA . ILE A 1 218 ? -1.094 -1.089 4.630 1.00 92.94 218 ILE A CA 1
ATOM 1604 C C . ILE A 1 218 ? -0.303 -1.426 5.887 1.00 92.94 218 ILE A C 1
ATOM 1606 O O . ILE A 1 218 ? -0.884 -1.787 6.911 1.00 92.94 218 ILE A O 1
ATOM 1610 N N . TYR A 1 219 ? 1.016 -1.301 5.805 1.00 92.00 219 TYR A N 1
ATOM 1611 C CA . TYR A 1 219 ? 1.933 -1.452 6.919 1.00 92.00 219 TYR A CA 1
ATOM 1612 C C . TYR A 1 219 ? 2.890 -0.256 6.941 1.00 92.00 219 TYR A C 1
ATOM 1614 O O . TYR A 1 219 ? 3.821 -0.147 6.142 1.00 92.00 219 TYR A O 1
ATOM 1622 N N . SER A 1 220 ? 2.574 0.690 7.825 1.00 93.56 220 SER A N 1
ATOM 1623 C CA . SER A 1 220 ? 3.211 2.002 7.919 1.00 93.56 220 SER A CA 1
ATOM 1624 C C . SER A 1 220 ? 3.841 2.218 9.289 1.00 93.56 220 SER A C 1
ATOM 1626 O O . SER A 1 220 ? 3.281 1.811 10.310 1.00 93.56 220 SER A O 1
ATOM 1628 N N . GLY A 1 221 ? 4.965 2.919 9.308 1.00 90.00 221 GLY A N 1
ATOM 1629 C CA . GLY A 1 221 ? 5.755 3.155 10.505 1.00 90.00 221 GLY A CA 1
ATOM 1630 C C . GLY A 1 221 ? 5.361 4.369 11.345 1.00 90.00 221 GLY A C 1
ATOM 1631 O O . GLY A 1 221 ? 5.461 4.334 12.571 1.00 90.00 221 GLY A O 1
ATOM 1632 N N . GLN A 1 222 ? 4.897 5.440 10.698 1.00 90.12 222 GLN A N 1
ATOM 1633 C CA . GLN A 1 222 ? 4.520 6.692 11.367 1.00 90.12 222 GLN A CA 1
ATOM 1634 C C . GLN A 1 222 ? 2.998 6.850 11.492 1.00 90.12 222 GLN A C 1
ATOM 1636 O O . GLN A 1 222 ? 2.211 6.107 10.894 1.00 90.12 222 GLN A O 1
ATOM 1641 N N . TYR A 1 223 ? 2.575 7.858 12.264 1.00 88.12 223 TYR A N 1
ATOM 1642 C CA . TYR A 1 223 ? 1.168 8.241 12.392 1.00 88.12 223 TYR A CA 1
ATOM 1643 C C . TYR A 1 223 ? 0.538 8.484 11.025 1.00 88.12 223 TYR A C 1
ATOM 1645 O O . TYR A 1 223 ? 0.996 9.336 10.270 1.00 88.12 223 TYR A O 1
ATOM 1653 N N . SER A 1 224 ? -0.518 7.730 10.741 1.00 91.69 224 SER A N 1
ATOM 1654 C CA . SER A 1 224 ? -1.208 7.753 9.458 1.00 91.69 224 SER A CA 1
ATOM 1655 C C . SER A 1 224 ? -2.581 8.397 9.588 1.00 91.69 224 SER A C 1
ATOM 1657 O O . SER A 1 224 ? -3.250 8.247 10.613 1.00 91.69 224 SER A O 1
ATOM 1659 N N . TYR A 1 225 ? -2.989 9.106 8.542 1.00 90.12 225 TYR A N 1
ATOM 1660 C CA . TYR A 1 225 ? -4.221 9.882 8.495 1.00 90.12 225 TYR A CA 1
ATOM 1661 C C . TYR A 1 225 ? -5.104 9.389 7.364 1.00 90.12 225 TYR A C 1
ATOM 1663 O O . TYR A 1 225 ? -4.623 9.040 6.283 1.00 90.12 225 TYR A O 1
ATOM 1671 N N . VAL A 1 226 ? -6.408 9.360 7.630 1.00 88.56 226 VAL A N 1
ATOM 1672 C CA . VAL A 1 226 ? -7.393 9.054 6.606 1.00 88.56 226 VAL A CA 1
ATOM 1673 C C . VAL A 1 226 ? -8.599 9.971 6.723 1.00 88.56 226 VAL A C 1
ATOM 1675 O O . VAL A 1 226 ? -9.225 10.041 7.780 1.00 88.56 226 VAL A O 1
ATOM 1678 N N . GLU A 1 227 ? -8.927 10.666 5.637 1.00 88.25 227 GLU A N 1
ATOM 1679 C CA . GLU A 1 227 ? -9.914 11.745 5.629 1.00 88.25 227 GLU A CA 1
ATOM 1680 C C . GLU A 1 227 ? -10.828 11.684 4.395 1.00 88.25 227 GLU A C 1
ATOM 1682 O O . GLU A 1 227 ? -10.457 11.184 3.332 1.00 88.25 227 GLU A O 1
ATOM 1687 N N . ASN A 1 228 ? -12.031 12.252 4.528 1.00 85.50 228 ASN A N 1
ATOM 1688 C CA . ASN A 1 228 ? -12.991 12.474 3.441 1.00 85.50 228 ASN A CA 1
ATOM 1689 C C . ASN A 1 228 ? -13.397 11.201 2.668 1.00 85.50 228 ASN A C 1
ATOM 1691 O O . ASN A 1 228 ? -13.186 11.098 1.462 1.00 85.50 228 ASN A O 1
ATOM 1695 N N . ASN A 1 229 ? -14.071 10.275 3.360 1.00 83.31 229 ASN A N 1
ATOM 1696 C CA . ASN A 1 229 ? -14.754 9.093 2.799 1.00 83.31 229 ASN A CA 1
ATOM 1697 C C . ASN A 1 229 ? -13.853 8.045 2.105 1.00 83.31 229 ASN A C 1
ATOM 1699 O O . ASN A 1 229 ? -14.123 7.676 0.960 1.00 83.31 229 ASN A O 1
ATOM 1703 N N . PRO A 1 230 ? -12.803 7.533 2.768 1.00 87.69 230 PRO A N 1
ATOM 1704 C CA . PRO A 1 230 ? -12.039 6.402 2.250 1.00 87.69 230 PRO A CA 1
ATOM 1705 C C . PRO A 1 230 ? -12.865 5.103 2.262 1.00 87.69 230 PRO A C 1
ATOM 1707 O O . PRO A 1 230 ? -13.720 4.903 3.126 1.00 87.69 230 PRO A O 1
ATOM 1710 N N . SER A 1 231 ? -12.548 4.175 1.361 1.00 88.81 231 SER A N 1
ATOM 1711 C CA . SER A 1 231 ? -13.023 2.790 1.419 1.00 88.81 231 SER A CA 1
ATOM 1712 C C . SER A 1 231 ? -11.843 1.831 1.489 1.00 88.81 231 SER A C 1
ATOM 1714 O O . SER A 1 231 ? -10.906 1.934 0.697 1.00 88.81 231 SER A O 1
ATOM 1716 N N . PHE A 1 232 ? -11.894 0.886 2.427 1.00 88.31 232 PHE A N 1
ATOM 1717 C CA . PHE A 1 232 ? -10.864 -0.130 2.605 1.00 88.31 232 PHE A CA 1
ATOM 1718 C C . PHE A 1 232 ? -11.476 -1.516 2.605 1.00 88.31 232 PHE A C 1
ATOM 1720 O O . PHE A 1 232 ? -12.421 -1.796 3.340 1.00 88.31 232 PHE A O 1
ATOM 1727 N N . THR A 1 233 ? -10.873 -2.403 1.830 1.00 88.06 233 THR A N 1
ATOM 1728 C CA . THR A 1 233 ? -11.107 -3.840 1.910 1.00 88.06 233 THR A CA 1
ATOM 1729 C C . THR A 1 233 ? -9.782 -4.505 2.223 1.00 88.06 233 THR A C 1
ATOM 1731 O O . THR A 1 233 ? -8.832 -4.403 1.447 1.00 88.06 233 THR A O 1
ATOM 1734 N N . PHE A 1 234 ? -9.705 -5.154 3.382 1.00 84.44 234 PHE A N 1
ATOM 1735 C CA . PHE A 1 234 ? -8.489 -5.833 3.799 1.00 84.44 234 PHE A CA 1
ATOM 1736 C C . PHE A 1 234 ? -8.263 -7.093 2.963 1.00 84.44 234 PHE A C 1
ATOM 1738 O O . PHE A 1 234 ? -9.124 -7.970 2.910 1.00 84.44 234 PHE A O 1
ATOM 1745 N N . VAL A 1 235 ? -7.075 -7.201 2.372 1.00 83.00 235 VAL A N 1
ATOM 1746 C CA . VAL A 1 235 ? -6.572 -8.442 1.777 1.00 83.00 235 VAL A CA 1
ATOM 1747 C C . VAL A 1 235 ? -5.187 -8.705 2.356 1.00 83.00 235 VAL A C 1
ATOM 1749 O O . VAL A 1 235 ? -4.308 -7.858 2.187 1.00 83.00 235 VAL A O 1
ATOM 1752 N N . PRO A 1 236 ? -4.966 -9.844 3.038 1.00 80.56 236 PRO A N 1
ATOM 1753 C CA . PRO A 1 236 ? -3.670 -10.142 3.626 1.00 80.56 236 PRO A CA 1
ATOM 1754 C C . PRO A 1 236 ? -2.619 -10.324 2.529 1.00 80.56 236 PRO A C 1
ATOM 1756 O O . PRO A 1 236 ? -2.817 -11.089 1.581 1.00 80.56 236 PRO A O 1
ATOM 1759 N N . MET A 1 237 ? -1.485 -9.641 2.672 1.00 82.31 237 MET A N 1
ATOM 1760 C CA . MET A 1 237 ? -0.369 -9.706 1.733 1.00 82.31 237 MET A CA 1
ATOM 1761 C C . MET A 1 237 ? 0.961 -9.834 2.476 1.00 82.31 237 MET A C 1
ATOM 1763 O O . MET A 1 237 ? 1.186 -9.195 3.499 1.00 82.31 237 MET A O 1
ATOM 1767 N N . GLY A 1 238 ? 1.846 -10.675 1.943 1.00 79.88 238 GLY A N 1
ATOM 1768 C CA . GLY A 1 238 ? 3.236 -10.775 2.388 1.00 79.88 238 GLY A CA 1
ATOM 1769 C C . GLY A 1 238 ? 4.167 -9.916 1.534 1.00 79.88 238 GLY A C 1
ATOM 1770 O O . GLY A 1 238 ? 3.790 -9.457 0.452 1.00 79.88 238 GLY A O 1
ATOM 1771 N N . VAL A 1 239 ? 5.406 -9.759 1.991 1.00 80.44 239 VAL A N 1
ATOM 1772 C CA . VAL A 1 239 ? 6.502 -9.129 1.245 1.00 80.44 239 VAL A CA 1
ATOM 1773 C C . VAL A 1 239 ? 7.638 -10.136 1.076 1.00 80.44 239 VAL A C 1
ATOM 1775 O O . VAL A 1 239 ? 7.813 -11.028 1.904 1.00 80.44 239 VAL A O 1
ATOM 1778 N N . ALA A 1 240 ? 8.380 -10.046 -0.024 1.00 77.31 240 ALA A N 1
ATOM 1779 C CA . ALA A 1 240 ? 9.524 -10.920 -0.240 1.00 77.31 240 ALA A CA 1
ATOM 1780 C C . ALA A 1 240 ? 10.618 -10.684 0.818 1.00 77.31 240 ALA A C 1
ATOM 1782 O O . ALA A 1 240 ? 10.824 -9.556 1.259 1.00 77.31 240 ALA A O 1
ATOM 1783 N N . GLY A 1 241 ? 11.312 -11.754 1.215 1.00 63.12 241 GLY A N 1
ATOM 1784 C CA . GLY A 1 241 ? 12.434 -11.695 2.163 1.00 63.12 241 GLY A CA 1
ATOM 1785 C C . GLY A 1 241 ? 12.052 -11.545 3.644 1.00 63.12 241 GLY A C 1
ATOM 1786 O O . GLY A 1 241 ? 12.925 -11.691 4.501 1.00 63.12 241 GLY A O 1
ATOM 1787 N N . ALA A 1 242 ? 10.770 -11.332 3.970 1.00 59.22 242 ALA A N 1
ATOM 1788 C CA . ALA A 1 242 ? 10.309 -11.175 5.348 1.00 59.22 242 ALA A CA 1
ATOM 1789 C C . ALA A 1 242 ? 9.042 -11.986 5.644 1.00 59.22 242 ALA A C 1
ATOM 1791 O O . ALA A 1 242 ? 8.059 -11.949 4.900 1.00 59.22 242 ALA A O 1
ATOM 1792 N N . ASP A 1 243 ? 9.038 -12.667 6.788 1.00 60.56 243 ASP A N 1
ATOM 1793 C CA . ASP A 1 243 ? 7.819 -13.229 7.358 1.00 60.56 243 ASP A CA 1
ATOM 1794 C C . ASP A 1 243 ? 7.150 -12.189 8.252 1.00 60.56 243 ASP A C 1
ATOM 1796 O O . ASP A 1 243 ? 7.471 -12.038 9.431 1.00 60.56 243 ASP A O 1
ATOM 1800 N N . LEU A 1 244 ? 6.148 -11.516 7.690 1.00 58.69 244 LEU A N 1
ATOM 1801 C CA . LEU A 1 244 ? 5.254 -10.615 8.413 1.00 58.69 244 LEU A CA 1
ATOM 1802 C C . LEU A 1 244 ? 4.257 -11.382 9.304 1.00 58.69 244 LEU A C 1
ATOM 1804 O O . LEU A 1 244 ? 3.106 -10.999 9.410 1.00 58.69 244 LEU A O 1
ATOM 1808 N N . GLY A 1 245 ? 4.627 -12.510 9.895 1.00 51.00 245 GLY A N 1
ATOM 1809 C CA . GLY A 1 245 ? 3.953 -13.142 11.030 1.00 51.00 245 GLY A CA 1
ATOM 1810 C C . GLY A 1 245 ? 4.899 -13.309 12.221 1.00 51.00 245 GLY A C 1
ATOM 1811 O O . GLY A 1 245 ? 4.447 -13.353 13.364 1.00 51.00 245 GLY A O 1
ATOM 1812 N N . THR A 1 246 ? 6.209 -13.350 11.962 1.00 49.91 246 THR A N 1
ATOM 1813 C CA . THR A 1 246 ? 7.262 -13.555 12.968 1.00 49.91 246 THR A CA 1
ATOM 1814 C C . THR A 1 246 ? 8.265 -12.400 13.045 1.00 49.91 246 THR A C 1
ATOM 1816 O O . THR A 1 246 ? 8.980 -12.296 14.039 1.00 49.91 246 THR A O 1
ATOM 1819 N N . GLY A 1 247 ? 8.299 -11.512 12.043 1.00 44.03 247 GLY A N 1
ATOM 1820 C CA . GLY A 1 247 ? 9.263 -10.412 11.927 1.00 44.03 247 GLY A CA 1
ATOM 1821 C C . GLY A 1 247 ? 10.695 -10.871 11.647 1.00 44.03 247 GLY A C 1
ATOM 1822 O O . GLY A 1 247 ? 11.638 -10.115 11.863 1.00 44.03 247 GLY A O 1
ATOM 1823 N N . LEU A 1 248 ? 10.872 -12.124 11.218 1.00 44.34 248 LEU A N 1
ATOM 1824 C CA . LEU A 1 248 ? 12.172 -12.712 10.915 1.00 44.34 248 LEU A CA 1
ATOM 1825 C C . LEU A 1 248 ? 12.450 -12.657 9.408 1.00 44.34 248 LEU A C 1
ATOM 1827 O O . LEU A 1 248 ? 11.546 -12.822 8.583 1.00 44.34 248 LEU A O 1
ATOM 1831 N N . SER A 1 249 ? 13.727 -12.488 9.051 1.00 49.28 249 SER A N 1
ATOM 1832 C CA . SER A 1 249 ? 14.185 -12.715 7.679 1.00 49.28 249 SER A CA 1
ATOM 1833 C C . SER A 1 249 ? 14.007 -14.194 7.339 1.00 49.28 249 SER A C 1
ATOM 1835 O O . SER A 1 249 ? 14.533 -15.078 8.020 1.00 49.28 249 SER A O 1
ATOM 1837 N N . THR A 1 250 ? 13.239 -14.472 6.292 1.00 43.09 250 THR A N 1
ATOM 1838 C CA . THR A 1 250 ? 13.098 -15.824 5.745 1.00 43.09 250 THR A CA 1
ATOM 1839 C C . THR A 1 250 ? 13.981 -15.973 4.520 1.00 43.09 250 THR A C 1
ATOM 1841 O O . THR A 1 250 ? 14.114 -15.025 3.749 1.00 43.09 250 THR A O 1
ATOM 1844 N N . SER A 1 251 ? 14.520 -17.176 4.280 1.00 39.81 251 SER A N 1
ATOM 1845 C CA . SER A 1 251 ? 15.094 -17.518 2.969 1.00 39.81 251 SER A CA 1
ATOM 1846 C C . SER A 1 251 ? 14.150 -17.093 1.832 1.00 39.81 251 SER A C 1
ATOM 1848 O O . SER A 1 251 ? 12.933 -17.135 2.050 1.00 39.81 251 SER A O 1
ATOM 1850 N N . PRO A 1 252 ? 14.679 -16.716 0.645 1.00 43.19 252 PRO A N 1
ATOM 1851 C CA . PRO A 1 252 ? 13.890 -16.187 -0.467 1.00 43.19 252 PRO A CA 1
ATOM 1852 C C . PRO A 1 252 ? 12.614 -16.997 -0.658 1.00 43.19 252 PRO A C 1
ATOM 1854 O O . PRO A 1 252 ? 12.659 -18.211 -0.872 1.00 43.19 252 PRO A O 1
ATOM 1857 N N . ILE A 1 253 ? 11.470 -16.341 -0.477 1.00 43.09 253 ILE A N 1
ATOM 1858 C CA . ILE A 1 253 ? 10.181 -17.017 -0.505 1.00 43.09 253 ILE A CA 1
ATOM 1859 C C . ILE A 1 253 ? 9.858 -17.227 -1.988 1.00 43.09 253 ILE A C 1
ATOM 1861 O O . ILE A 1 253 ? 9.720 -16.236 -2.703 1.00 43.09 253 ILE A O 1
ATOM 1865 N N . PRO A 1 254 ? 9.718 -18.470 -2.486 1.00 37.09 254 PRO A N 1
ATOM 1866 C CA . PRO A 1 254 ? 9.463 -18.716 -3.908 1.00 37.09 254 PRO A CA 1
ATOM 1867 C C . PRO A 1 254 ? 8.066 -18.251 -4.361 1.00 37.09 254 PRO A C 1
ATOM 1869 O O . PRO A 1 254 ? 7.673 -18.493 -5.491 1.00 37.09 254 PRO A O 1
ATOM 1872 N N . TYR A 1 255 ? 7.270 -17.660 -3.467 1.00 42.81 255 TYR A N 1
ATOM 1873 C CA . TYR A 1 255 ? 5.999 -16.996 -3.745 1.00 42.81 255 TYR A CA 1
ATOM 1874 C C . TYR A 1 255 ? 5.552 -16.213 -2.496 1.00 42.81 255 TYR A C 1
ATOM 1876 O O . TYR A 1 255 ? 5.898 -16.606 -1.378 1.00 42.81 255 TYR A O 1
ATOM 1884 N N . PRO A 1 256 ? 4.733 -15.154 -2.629 1.00 42.03 256 PRO A N 1
ATOM 1885 C CA . PRO A 1 256 ? 4.171 -14.455 -1.478 1.00 42.03 256 PRO A CA 1
ATOM 1886 C C . PRO A 1 256 ? 3.285 -15.411 -0.677 1.00 42.03 256 PRO A C 1
ATOM 1888 O O . PRO A 1 256 ? 2.267 -15.899 -1.180 1.00 42.03 256 PRO A O 1
ATOM 1891 N N . LYS A 1 257 ? 3.685 -15.699 0.560 1.00 41.09 257 LYS A N 1
ATOM 1892 C CA . LYS A 1 257 ? 2.865 -16.452 1.505 1.00 41.09 257 LYS A CA 1
ATOM 1893 C C . LYS A 1 257 ? 1.971 -15.464 2.250 1.00 41.09 257 LYS A C 1
ATOM 1895 O O . LYS A 1 257 ? 2.477 -14.438 2.707 1.00 41.09 257 LYS A O 1
ATOM 1900 N N . PRO A 1 258 ? 0.665 -15.742 2.389 1.00 40.75 258 PRO A N 1
ATOM 1901 C CA . PRO A 1 258 ? -0.119 -15.102 3.432 1.00 40.75 258 PRO A CA 1
ATOM 1902 C C . PRO A 1 258 ? 0.639 -15.251 4.756 1.00 40.75 258 PRO A C 1
ATOM 1904 O O . PRO A 1 258 ? 1.183 -16.329 5.023 1.00 40.75 258 PRO A O 1
ATOM 1907 N N . GLY A 1 259 ? 0.674 -14.202 5.582 1.00 43.12 259 GLY A N 1
ATOM 1908 C CA . GLY A 1 259 ? 1.007 -14.393 6.993 1.00 43.12 259 GLY A CA 1
ATOM 1909 C C . GLY A 1 259 ? 0.110 -15.492 7.575 1.00 43.12 259 GLY A C 1
ATOM 1910 O O . GLY A 1 259 ? -0.971 -15.762 7.035 1.00 43.12 259 GLY A O 1
ATOM 1911 N N . ALA A 1 260 ? 0.559 -16.165 8.636 1.00 37.44 260 ALA A N 1
ATOM 1912 C CA . ALA A 1 260 ? -0.259 -17.186 9.287 1.00 37.44 260 ALA A CA 1
ATOM 1913 C C . ALA A 1 260 ? -1.683 -16.648 9.512 1.00 37.44 260 ALA A C 1
ATOM 1915 O O . ALA A 1 260 ? -1.857 -15.509 9.944 1.00 37.44 260 ALA A O 1
ATOM 1916 N N . VAL A 1 261 ? -2.708 -17.440 9.185 1.00 38.44 261 VAL A N 1
ATOM 1917 C CA . VAL A 1 261 ? -4.100 -17.049 9.427 1.00 38.44 261 VAL A CA 1
ATOM 1918 C C . VAL A 1 261 ? -4.291 -16.945 10.940 1.00 38.44 261 VAL A C 1
ATOM 1920 O O . VAL A 1 261 ? -4.431 -17.953 11.624 1.00 38.44 261 VAL A O 1
ATOM 1923 N N . VAL A 1 262 ? -4.249 -15.722 11.473 1.00 40.94 262 VAL A N 1
ATOM 1924 C CA . VAL A 1 262 ? -4.310 -15.473 12.924 1.00 40.94 262 VAL A CA 1
ATOM 1925 C C . VAL A 1 262 ? -5.753 -15.496 13.453 1.00 40.94 262 VAL A C 1
ATOM 1927 O O . VAL A 1 262 ? -5.968 -15.472 14.662 1.00 40.94 262 VAL A O 1
ATOM 1930 N N . SER A 1 263 ? -6.758 -15.559 12.569 1.00 37.84 263 SER A N 1
ATOM 1931 C CA . SER A 1 263 ? -8.164 -15.709 12.954 1.00 37.84 263 SER A CA 1
ATOM 1932 C C . SER A 1 263 ? -9.018 -16.328 11.842 1.00 37.84 263 SER A C 1
ATOM 1934 O O . SER A 1 263 ? -9.162 -15.751 10.766 1.00 37.84 263 SER A O 1
ATOM 1936 N N . ILE A 1 264 ? -9.626 -17.479 12.140 1.00 38.09 264 ILE A N 1
ATOM 1937 C CA . ILE A 1 264 ? -10.875 -17.959 11.535 1.00 38.09 264 ILE A CA 1
ATOM 1938 C C . ILE A 1 264 ? -11.877 -18.026 12.692 1.00 38.09 264 ILE A C 1
ATOM 1940 O O . ILE A 1 264 ? -11.818 -18.937 13.516 1.00 38.09 264 ILE A O 1
ATOM 1944 N N . ARG A 1 265 ? -12.762 -17.039 12.795 1.00 41.56 265 ARG A N 1
ATOM 1945 C CA . ARG A 1 265 ? -14.026 -17.125 13.545 1.00 41.56 265 ARG A CA 1
ATOM 1946 C C . ARG A 1 265 ? -15.046 -16.508 12.589 1.00 41.56 265 ARG A C 1
ATOM 1948 O O . ARG A 1 265 ? -14.923 -15.332 12.291 1.00 41.56 265 ARG A O 1
ATOM 1955 N N . ASP A 1 266 ? -15.829 -17.277 11.844 1.00 34.72 266 ASP A N 1
ATOM 1956 C CA . ASP A 1 266 ? -16.829 -18.221 12.328 1.00 34.72 266 ASP A CA 1
ATOM 1957 C C . ASP A 1 266 ? -16.911 -19.504 11.494 1.00 34.72 266 ASP A C 1
ATOM 1959 O O . ASP A 1 266 ? -17.104 -19.453 10.283 1.00 34.72 266 ASP A O 1
ATOM 1963 N N . LEU A 1 267 ? -16.901 -20.654 12.170 1.00 35.97 267 LEU A N 1
ATOM 1964 C CA . LEU A 1 267 ? -17.766 -21.785 11.828 1.00 35.97 267 LEU A CA 1
ATOM 1965 C C . LEU A 1 267 ? -18.172 -22.473 13.134 1.00 35.97 267 LEU A C 1
ATOM 1967 O O . LEU A 1 267 ? -17.545 -23.432 13.578 1.00 35.97 267 LEU A O 1
ATOM 1971 N N . SER A 1 268 ? -19.241 -21.975 13.750 1.00 32.03 268 SER A N 1
ATOM 1972 C CA . SER A 1 268 ? -20.121 -22.824 14.552 1.00 32.03 268 SER A CA 1
ATOM 1973 C C . SER A 1 268 ? -21.527 -22.235 14.579 1.00 32.03 26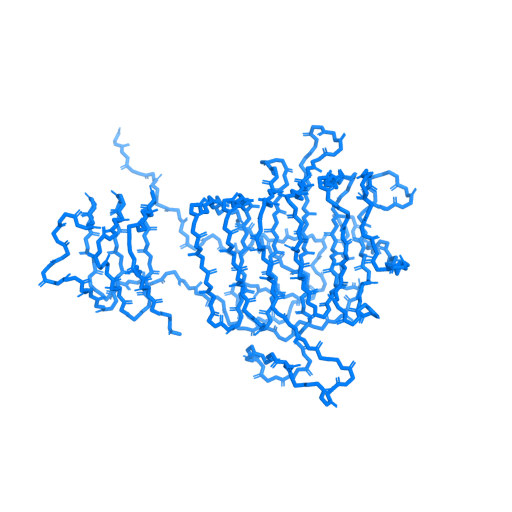8 SER A C 1
ATOM 1975 O O . SER A 1 268 ? -21.834 -21.349 15.375 1.00 32.03 268 SER A O 1
ATOM 1977 N N . GLY A 1 269 ? -22.379 -22.754 13.703 1.00 31.64 269 GLY A N 1
ATOM 1978 C CA . GLY A 1 269 ? -23.830 -22.711 13.838 1.00 31.64 269 GLY A CA 1
ATOM 1979 C C . GLY A 1 269 ? -24.364 -24.114 13.521 1.00 31.64 269 GLY A C 1
ATOM 1980 O O . GLY A 1 269 ? -23.847 -24.704 12.574 1.00 31.64 269 GLY A O 1
ATOM 1981 N N . PRO A 1 270 ? -25.275 -24.658 14.346 1.00 42.16 270 PRO A N 1
ATOM 1982 C CA . PRO A 1 270 ? -25.614 -26.085 14.454 1.00 42.16 270 PRO A CA 1
ATOM 1983 C C . PRO A 1 270 ? -26.195 -26.730 13.192 1.00 42.16 270 PRO A C 1
ATOM 1985 O O . PRO A 1 270 ? -26.837 -26.015 12.391 1.00 42.16 270 PRO A O 1
#

Radius of gyration: 19.14 Å; chains: 1; bounding box: 46×43×50 Å